Protein AF-A0A7D5M6H8-F1 (afdb_monomer_lite)

Secondary structure (DSSP, 8-state):
-PPP--THHHHHHHHHGGGS-EETTEETT--TT--EEPPGGGHHHHHHTT--SSEE-HHHHHHHHHHHHH-TT-TTSS-GGGGGTTTSS-SS-GGGHHHHHHHHHHTT-HHHHHHHHHHHHHHH---HHHHHHHHHHHHSGGGG-HHHHHHHHHHHHHH--TTHHHHTTTSHHHHHHHHHHHHHHTT--

pLDDT: mean 80.65, std 15.9, range [31.83, 96.06]

Organism: NCBI:txid1470067

Foldseek 3Di:
DQQDDDLVLVVLLLVLLVQQPQDPLAGPPDDQPDWGAADPVSCVSCVSLVRNDRTDGNLNSLVSLLVQLPPPVPLPNQVCVCQVVPPPPDPDRLLCLLLVLLLCLLVLVLPSNLVSLVSCCVPSVDDPSVSSSSSSCNVDPNSPPLSSNLSSLSSSVSSPDPCNVVCLVVPDDVSVVSVVSSCVNVVND

Sequence (189 aa):
MDPTFTPDIYDEITTMIQYIPIINDEIQDGDIDTQFGIPLDEIEMAKKIGHNKDWISVRDIINLMIKLLQDERRTELIDLQQYAILMSGISYPPQYLLFDYCLAALDKDITDALLYLDHSYKILNLSSSFHIMLACITRNKFLDDKDVRKFLAILANTIQPISAPSHKDRYGQEYRNRFDTYDKELERK

Radius of gyration: 16.76 Å; chains: 1; bounding box: 43×40×49 Å

Structure (mmCIF, N/CA/C/O backbone):
data_AF-A0A7D5M6H8-F1
#
_entry.id   AF-A0A7D5M6H8-F1
#
loop_
_atom_site.group_PDB
_atom_site.id
_atom_site.type_symbol
_atom_site.label_atom_id
_atom_site.label_alt_id
_atom_site.label_comp_id
_atom_site.label_asym_id
_atom_site.label_entity_id
_atom_site.label_seq_id
_atom_site.pdbx_PDB_ins_code
_atom_site.Cartn_x
_atom_site.Cartn_y
_atom_site.Cartn_z
_atom_site.occupancy
_atom_site.B_iso_or_equiv
_atom_site.auth_seq_id
_atom_site.auth_comp_id
_atom_site.auth_asym_id
_atom_site.auth_atom_id
_atom_site.pdbx_PDB_model_num
ATOM 1 N N . MET A 1 1 ? -4.231 25.143 17.715 1.00 31.83 1 MET A N 1
ATOM 2 C CA . MET A 1 1 ? -2.799 24.816 17.598 1.00 31.83 1 MET A CA 1
ATOM 3 C C . MET A 1 1 ? -2.734 23.633 16.668 1.00 31.83 1 MET A C 1
ATOM 5 O O . MET A 1 1 ? -3.351 22.627 16.990 1.00 31.83 1 MET A O 1
ATOM 9 N N . ASP A 1 2 ? -2.113 23.796 15.504 1.00 34.91 2 ASP A N 1
ATOM 10 C CA . ASP A 1 2 ? -1.820 22.653 14.640 1.00 34.91 2 ASP A CA 1
ATOM 11 C C . ASP A 1 2 ? -0.874 21.715 15.397 1.00 34.91 2 ASP A C 1
ATOM 13 O O . ASP A 1 2 ? 0.110 22.211 15.959 1.00 34.91 2 ASP A O 1
ATOM 17 N N . PRO A 1 3 ? -1.156 20.404 15.471 1.00 41.78 3 PRO A N 1
ATOM 18 C CA . PRO A 1 3 ? -0.231 19.470 16.084 1.00 41.78 3 PRO A CA 1
ATOM 19 C C . PRO A 1 3 ? 1.091 19.535 15.315 1.00 41.78 3 PRO A C 1
ATOM 21 O O . PRO A 1 3 ? 1.153 19.329 14.106 1.00 41.78 3 PRO A O 1
ATOM 24 N N . THR A 1 4 ? 2.162 19.900 16.014 1.00 40.00 4 THR A N 1
ATOM 25 C CA . THR A 1 4 ? 3.526 19.840 15.491 1.00 40.00 4 THR A CA 1
ATOM 26 C C . THR A 1 4 ? 3.868 18.388 15.202 1.00 40.00 4 THR A C 1
ATOM 28 O O . THR A 1 4 ? 3.858 17.540 16.090 1.00 40.00 4 THR A O 1
ATOM 31 N N . PHE A 1 5 ? 4.135 18.120 13.933 1.00 49.69 5 PHE A N 1
ATOM 32 C CA . PHE A 1 5 ? 4.276 16.789 13.377 1.00 49.69 5 PHE A CA 1
ATOM 33 C C . PHE A 1 5 ? 5.715 16.264 13.634 1.00 49.69 5 PHE A C 1
ATOM 35 O O . PHE A 1 5 ? 6.627 16.689 12.932 1.00 49.69 5 PHE A O 1
ATOM 42 N N . THR A 1 6 ? 5.918 15.293 14.542 1.00 51.78 6 THR A N 1
ATOM 43 C CA . THR A 1 6 ? 7.216 14.635 14.884 1.00 51.78 6 THR A CA 1
ATOM 44 C C . THR A 1 6 ? 7.418 13.260 14.194 1.00 51.78 6 THR A C 1
ATOM 46 O O . THR A 1 6 ? 6.438 12.723 13.659 1.00 51.78 6 THR A O 1
ATOM 49 N N . PRO A 1 7 ? 8.644 12.676 14.151 1.00 53.72 7 PRO A N 1
ATOM 50 C CA . PRO A 1 7 ? 8.901 11.293 13.695 1.00 53.72 7 PRO A CA 1
ATOM 51 C C . PRO A 1 7 ? 7.921 10.261 14.272 1.00 53.72 7 PRO A C 1
ATOM 53 O O . PRO A 1 7 ? 7.484 9.366 13.555 1.00 53.72 7 PRO A O 1
ATOM 56 N N . ASP A 1 8 ? 7.448 10.508 15.495 1.00 70.06 8 ASP A N 1
ATOM 57 C CA . ASP A 1 8 ? 6.413 9.742 16.192 1.00 70.06 8 ASP A CA 1
ATOM 58 C C . ASP A 1 8 ? 5.154 9.464 15.354 1.00 70.06 8 ASP A C 1
ATOM 60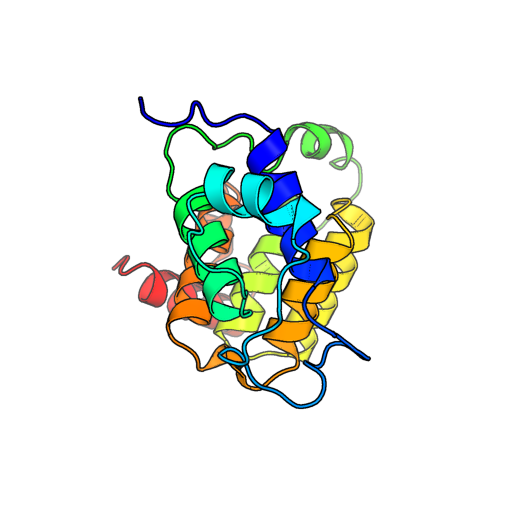 O O . ASP A 1 8 ? 4.514 8.444 15.539 1.00 70.06 8 ASP A O 1
ATOM 64 N N . ILE A 1 9 ? 4.769 10.331 14.412 1.00 78.62 9 ILE A N 1
ATOM 65 C CA . ILE A 1 9 ? 3.475 10.190 13.720 1.00 78.62 9 ILE A CA 1
ATOM 66 C C . ILE A 1 9 ? 3.442 9.018 12.734 1.00 78.62 9 ILE A C 1
ATOM 68 O O . ILE A 1 9 ? 2.390 8.410 12.548 1.00 78.62 9 ILE A O 1
ATOM 72 N N . TYR A 1 10 ? 4.570 8.680 12.103 1.00 81.06 10 TYR A N 1
ATOM 73 C CA . TYR A 1 10 ? 4.633 7.464 11.285 1.00 81.06 10 TYR A CA 1
ATOM 74 C C . TYR A 1 10 ? 4.499 6.219 12.161 1.00 81.06 10 TYR A C 1
ATOM 76 O O . TYR A 1 10 ? 3.746 5.302 11.830 1.00 81.06 10 TYR A O 1
ATOM 84 N N . ASP A 1 11 ? 5.185 6.213 13.301 1.00 81.44 11 ASP A N 1
ATOM 85 C CA . ASP A 1 11 ? 5.114 5.122 14.268 1.00 81.44 11 ASP A CA 1
ATOM 86 C C . ASP A 1 11 ? 3.694 4.987 14.838 1.00 81.44 11 ASP A C 1
ATOM 88 O O . ASP A 1 11 ? 3.172 3.881 14.947 1.00 81.44 11 ASP A O 1
ATOM 92 N N . GLU A 1 12 ? 3.005 6.098 15.099 1.00 86.50 12 GLU A N 1
ATOM 93 C CA . GLU A 1 12 ? 1.607 6.118 15.543 1.00 86.50 12 GLU A CA 1
ATOM 94 C C . GLU A 1 12 ? 0.653 5.574 14.466 1.00 86.50 12 GLU A C 1
ATOM 96 O O . GLU A 1 12 ? -0.181 4.714 14.754 1.00 86.50 12 GLU A O 1
ATOM 101 N N . ILE A 1 13 ? 0.803 5.990 13.201 1.00 87.75 13 ILE A N 1
ATOM 102 C CA . ILE A 1 13 ? -0.007 5.449 12.093 1.00 87.75 13 ILE A CA 1
ATOM 103 C C . ILE A 1 13 ? 0.272 3.953 11.890 1.00 87.75 13 ILE A C 1
ATOM 105 O O . ILE A 1 13 ? -0.655 3.171 11.687 1.00 87.75 13 ILE A O 1
ATOM 109 N N . THR A 1 14 ? 1.532 3.521 11.960 1.00 85.50 14 THR A N 1
ATOM 110 C CA . THR A 1 14 ? 1.877 2.100 11.793 1.00 85.50 14 THR A CA 1
ATOM 111 C C . THR A 1 14 ? 1.501 1.245 13.000 1.00 85.50 14 THR A C 1
ATOM 113 O O . THR A 1 14 ? 1.250 0.050 12.838 1.00 85.50 14 THR A O 1
ATOM 116 N N . THR A 1 15 ? 1.386 1.837 14.190 1.00 88.50 15 THR A N 1
ATOM 117 C CA . THR A 1 15 ? 0.816 1.182 15.375 1.00 88.50 15 THR A CA 1
ATOM 118 C C . THR A 1 15 ? -0.667 0.886 15.168 1.00 88.50 15 THR A C 1
ATOM 120 O O . THR A 1 15 ? -1.107 -0.214 15.491 1.00 88.50 15 THR A O 1
ATOM 123 N N . MET A 1 16 ? -1.419 1.779 14.511 1.00 90.06 16 MET A N 1
ATOM 124 C CA . MET A 1 16 ? -2.841 1.551 14.201 1.00 90.06 16 MET A CA 1
ATOM 125 C C . MET A 1 16 ? -3.089 0.294 13.351 1.00 90.06 16 MET A C 1
ATOM 127 O O . MET A 1 16 ? -4.157 -0.308 13.447 1.00 90.06 16 MET A O 1
ATOM 131 N N . ILE A 1 17 ? -2.101 -0.146 12.559 1.00 90.56 17 ILE A N 1
ATOM 132 C CA . ILE A 1 17 ? -2.179 -1.388 11.769 1.00 90.56 17 ILE A CA 1
ATOM 133 C C . ILE A 1 17 ? -2.358 -2.607 12.686 1.00 90.56 17 ILE A C 1
ATOM 135 O O . ILE A 1 17 ? -3.033 -3.558 12.306 1.00 90.56 17 ILE A O 1
ATOM 139 N N . GLN A 1 18 ? -1.809 -2.576 13.906 1.00 89.94 18 GLN A N 1
ATOM 140 C CA . GLN A 1 18 ? -1.892 -3.688 14.859 1.00 89.94 18 GLN A CA 1
ATOM 141 C C . GLN A 1 18 ? -3.323 -3.959 15.345 1.00 89.94 18 GLN A C 1
ATOM 143 O O . GLN A 1 18 ? -3.605 -5.059 15.817 1.00 89.94 18 GLN A O 1
ATOM 148 N N . TYR A 1 19 ? -4.231 -2.986 15.221 1.00 91.19 19 TYR A N 1
ATOM 149 C CA . TYR A 1 19 ? -5.641 -3.156 15.584 1.00 91.19 19 TYR A CA 1
ATOM 150 C C . TYR A 1 19 ? -6.470 -3.801 14.472 1.00 91.19 19 TYR A C 1
ATOM 152 O O . TYR A 1 19 ? -7.626 -4.155 14.695 1.00 91.19 19 TYR A O 1
ATOM 160 N N . ILE A 1 20 ? -5.891 -3.975 13.284 1.00 92.62 20 ILE A N 1
ATOM 161 C CA . ILE A 1 20 ? -6.531 -4.661 12.169 1.00 92.62 20 ILE A CA 1
ATOM 162 C C . ILE A 1 20 ? -6.086 -6.129 12.218 1.00 92.62 20 ILE A C 1
ATOM 164 O O . ILE A 1 20 ? -4.891 -6.407 12.098 1.00 92.62 20 ILE A O 1
ATOM 168 N N . PRO A 1 21 ? -7.011 -7.091 12.387 1.00 92.50 21 PRO A N 1
ATOM 169 C CA . PRO A 1 21 ? -6.686 -8.509 12.431 1.00 92.50 21 PRO A CA 1
ATOM 170 C C . PRO A 1 21 ? -6.311 -8.996 11.028 1.00 92.50 21 PRO A C 1
ATOM 172 O O . PRO A 1 21 ? -7.154 -9.467 10.270 1.00 92.50 21 PRO A O 1
ATOM 175 N N . ILE A 1 22 ? -5.035 -8.857 10.671 1.00 89.69 22 ILE A N 1
ATOM 176 C CA . ILE A 1 22 ? -4.483 -9.357 9.411 1.00 89.69 22 ILE A CA 1
ATOM 177 C C . ILE A 1 22 ? -3.866 -10.734 9.666 1.00 89.69 22 ILE A C 1
ATOM 179 O O . ILE A 1 22 ? -2.884 -10.858 10.398 1.00 89.69 22 ILE A O 1
ATOM 183 N N . ILE A 1 23 ? -4.435 -11.774 9.058 1.00 86.50 23 ILE A N 1
ATOM 184 C CA . ILE A 1 23 ? -3.964 -13.160 9.164 1.00 86.50 23 ILE A CA 1
ATOM 185 C C . ILE A 1 23 ? -3.668 -13.667 7.757 1.00 86.50 23 ILE A C 1
ATOM 187 O O . ILE A 1 23 ? -4.521 -13.585 6.883 1.00 86.50 23 ILE A O 1
ATOM 191 N N . ASN A 1 24 ? -2.467 -14.215 7.542 1.00 85.38 24 ASN A N 1
ATOM 192 C CA . ASN A 1 24 ? -2.004 -14.663 6.221 1.00 85.38 24 ASN A CA 1
ATOM 193 C C . ASN A 1 24 ? -2.154 -13.578 5.139 1.00 85.38 24 ASN A C 1
ATOM 195 O O . ASN A 1 24 ? -2.551 -13.875 4.015 1.00 85.38 24 ASN A O 1
ATOM 199 N N . ASP A 1 25 ? -1.841 -12.331 5.500 1.00 86.00 25 ASP A N 1
ATOM 200 C CA . ASP A 1 25 ? -1.974 -11.150 4.644 1.00 86.00 25 ASP A CA 1
ATOM 201 C C . ASP A 1 25 ? -3.423 -10.865 4.178 1.00 86.00 25 ASP A C 1
ATOM 203 O O . ASP A 1 25 ? -3.641 -10.187 3.177 1.00 86.00 25 ASP A O 1
ATOM 207 N N . GLU A 1 26 ? -4.435 -11.356 4.893 1.00 87.31 26 GLU A N 1
ATOM 208 C CA . GLU A 1 26 ? -5.850 -11.072 4.633 1.00 87.31 26 GLU A CA 1
ATOM 209 C C . GLU A 1 26 ? -6.511 -10.436 5.855 1.00 87.31 26 GLU A C 1
ATOM 211 O O . GLU A 1 26 ? -6.198 -10.780 6.996 1.00 87.31 26 GLU A O 1
ATOM 216 N N . ILE A 1 27 ? -7.429 -9.492 5.619 1.00 90.19 27 ILE A N 1
ATOM 217 C CA . ILE A 1 27 ? -8.245 -8.908 6.688 1.00 90.19 27 ILE A CA 1
ATOM 218 C C . ILE A 1 27 ? -9.218 -9.984 7.163 1.00 90.19 27 ILE A C 1
ATOM 220 O O . ILE A 1 27 ? -10.058 -10.458 6.397 1.00 90.19 27 ILE A O 1
ATOM 224 N N . GLN A 1 28 ? -9.117 -10.366 8.430 1.00 90.25 28 GLN A N 1
ATOM 225 C CA . GLN A 1 28 ? -10.009 -11.356 9.005 1.00 90.25 28 GLN A CA 1
ATOM 226 C C . GLN A 1 28 ? -11.448 -10.818 9.039 1.00 90.25 28 GLN A C 1
ATOM 228 O O . GLN A 1 28 ? -11.710 -9.762 9.615 1.00 90.25 28 GLN A O 1
ATOM 233 N N . ASP A 1 29 ? -12.373 -11.578 8.444 1.00 83.00 29 ASP A N 1
ATOM 234 C CA . ASP A 1 29 ? -13.819 -11.318 8.458 1.00 83.00 29 ASP A CA 1
ATOM 235 C C . ASP A 1 29 ? -14.210 -9.911 7.956 1.00 83.00 29 ASP A C 1
ATOM 237 O O . ASP A 1 29 ? -15.183 -9.315 8.426 1.00 83.00 29 ASP A O 1
ATOM 241 N N . GLY A 1 30 ? -13.462 -9.363 6.990 1.00 87.31 30 GLY A N 1
ATOM 242 C CA . GLY A 1 30 ? -13.674 -7.989 6.549 1.00 87.31 30 GLY A CA 1
ATOM 243 C C . GLY A 1 30 ? -13.099 -7.613 5.190 1.00 87.31 30 GLY A C 1
ATOM 244 O O . GLY A 1 30 ? -12.505 -8.416 4.475 1.00 87.31 30 GLY A O 1
ATOM 245 N N . ASP A 1 31 ? -13.303 -6.347 4.846 1.00 91.31 31 ASP A N 1
ATOM 246 C CA . ASP A 1 31 ? -12.728 -5.675 3.694 1.00 91.31 31 ASP A CA 1
ATOM 247 C C . ASP A 1 31 ? -12.005 -4.389 4.133 1.00 91.31 31 ASP A C 1
ATOM 249 O O . ASP A 1 31 ? -11.775 -4.140 5.320 1.00 91.31 31 ASP A O 1
ATOM 253 N N . ILE A 1 32 ? -11.603 -3.579 3.157 1.00 93.25 32 ILE A N 1
ATOM 254 C CA . ILE A 1 32 ? -10.850 -2.344 3.376 1.00 93.25 32 ILE A CA 1
ATOM 255 C C . ILE A 1 32 ? -11.600 -1.306 4.238 1.00 93.25 32 ILE A C 1
ATOM 257 O O . ILE A 1 32 ? -10.958 -0.448 4.850 1.00 93.25 32 ILE A O 1
ATOM 261 N N . ASP A 1 33 ? -12.931 -1.390 4.289 1.00 94.75 33 ASP A N 1
ATOM 262 C CA . ASP A 1 33 ? -13.841 -0.491 4.999 1.00 94.75 33 ASP A CA 1
ATOM 263 C C . ASP A 1 33 ? -14.329 -1.072 6.338 1.00 94.75 33 ASP A C 1
ATOM 265 O O . ASP A 1 33 ? -14.988 -0.368 7.115 1.00 94.75 33 ASP A O 1
ATOM 269 N N . THR A 1 34 ? -13.981 -2.327 6.651 1.00 95.06 34 THR A N 1
ATOM 270 C CA . THR A 1 34 ? -14.294 -2.938 7.947 1.00 95.06 34 THR A CA 1
ATOM 271 C C . THR A 1 34 ? -13.676 -2.138 9.090 1.00 95.06 34 THR A C 1
ATOM 273 O O . THR A 1 34 ? -12.506 -1.754 9.066 1.00 95.06 34 THR A O 1
ATOM 276 N N . GLN A 1 35 ? -14.498 -1.889 10.109 1.00 96.06 35 GLN A N 1
ATOM 277 C CA . GLN A 1 35 ? -14.170 -1.056 11.258 1.00 96.06 35 GLN A CA 1
ATOM 278 C C . GLN A 1 35 ? -13.702 -1.927 12.423 1.00 96.06 35 GLN A C 1
ATOM 280 O O . GLN A 1 35 ? -14.438 -2.796 12.891 1.00 96.06 35 GLN A O 1
ATOM 285 N N . PHE A 1 36 ? -12.503 -1.652 12.923 1.00 94.56 36 PHE A N 1
ATOM 286 C CA . PHE A 1 36 ? -11.904 -2.331 14.066 1.00 94.56 36 PHE A CA 1
ATOM 287 C C . PHE A 1 36 ? -11.761 -1.354 15.226 1.00 94.56 36 PHE A C 1
ATOM 289 O O . PHE A 1 36 ? -11.261 -0.247 15.048 1.00 94.56 36 PHE A O 1
ATOM 296 N N . GLY A 1 37 ? -12.239 -1.736 16.410 1.00 94.00 37 GLY A N 1
ATOM 297 C CA . GLY A 1 37 ? -12.206 -0.866 17.586 1.00 94.00 37 GLY A CA 1
ATOM 298 C C . GLY A 1 37 ? -10.777 -0.532 18.017 1.00 94.00 37 GLY A C 1
ATOM 299 O O . GLY A 1 37 ? -9.922 -1.414 18.076 1.00 94.00 37 GLY A O 1
ATOM 300 N N . ILE A 1 38 ? -10.540 0.733 18.352 1.00 93.06 38 ILE A N 1
ATOM 301 C CA . ILE A 1 38 ? -9.287 1.203 18.945 1.00 93.06 38 ILE A CA 1
ATOM 302 C C . ILE A 1 38 ? -9.413 1.081 20.475 1.00 93.06 38 ILE A C 1
ATOM 304 O O . ILE A 1 38 ? -10.431 1.507 21.031 1.00 93.06 38 ILE A O 1
ATOM 308 N N . PRO A 1 39 ? -8.417 0.514 21.182 1.00 91.81 39 PRO A N 1
ATOM 309 C CA . PRO A 1 39 ? -8.407 0.485 22.644 1.00 91.81 39 PRO A CA 1
ATOM 310 C C . PRO A 1 39 ? -8.562 1.886 23.262 1.00 91.81 39 PRO A C 1
ATOM 312 O O . PRO A 1 39 ? -8.028 2.867 22.748 1.00 91.81 39 PRO A O 1
ATOM 315 N N . LEU A 1 40 ? -9.300 1.997 24.375 1.00 88.75 40 LEU A N 1
ATOM 316 C CA . LEU A 1 40 ? -9.625 3.292 25.001 1.00 88.75 40 LEU A CA 1
ATOM 317 C C . LEU A 1 40 ? -8.384 4.102 25.408 1.00 88.75 40 LEU A C 1
ATOM 319 O O . LEU A 1 40 ? -8.403 5.330 25.356 1.00 88.75 40 LEU A O 1
ATOM 323 N N . ASP A 1 41 ? -7.326 3.413 25.822 1.00 89.12 41 ASP A N 1
ATOM 324 C CA . ASP A 1 41 ? -6.025 3.966 26.193 1.00 89.12 41 ASP A CA 1
ATOM 325 C C . ASP A 1 41 ? -5.225 4.512 24.999 1.00 89.12 41 ASP A C 1
ATOM 327 O O . ASP A 1 41 ? -4.345 5.347 25.192 1.00 89.12 41 ASP A O 1
ATOM 331 N N . GLU A 1 42 ? -5.599 4.140 23.774 1.00 87.94 42 GLU A N 1
ATOM 332 C CA . GLU A 1 42 ? -4.914 4.504 22.525 1.00 87.94 42 GLU A CA 1
ATOM 333 C C . GLU A 1 42 ? -5.685 5.564 21.711 1.00 87.94 42 GLU A C 1
ATOM 335 O O . GLU A 1 42 ? -5.230 6.052 20.673 1.00 87.94 42 GLU A O 1
ATOM 340 N N . ILE A 1 43 ? -6.851 6.004 22.198 1.00 87.19 43 ILE A N 1
ATOM 341 C CA . ILE A 1 43 ? -7.672 7.035 21.538 1.00 87.19 43 ILE A CA 1
ATOM 342 C C . ILE A 1 43 ? -6.933 8.377 21.436 1.00 87.19 43 ILE A C 1
ATOM 344 O O . ILE A 1 43 ? -7.095 9.105 20.455 1.00 87.19 43 ILE A O 1
ATOM 348 N N . GLU A 1 44 ? -6.124 8.737 22.433 1.00 86.69 44 GLU A N 1
ATOM 349 C CA . GLU A 1 44 ? -5.362 9.991 22.386 1.00 86.69 44 GLU A CA 1
ATOM 350 C C . GLU A 1 44 ? -4.267 9.953 21.307 1.00 86.69 44 GLU A C 1
ATOM 352 O O . GLU A 1 44 ? -4.033 10.967 20.646 1.00 86.69 44 GLU A O 1
ATOM 357 N N . MET A 1 45 ? -3.675 8.779 21.048 1.00 87.56 45 MET A N 1
ATOM 358 C CA . MET A 1 45 ? -2.756 8.566 19.924 1.00 87.56 45 MET A CA 1
ATOM 359 C C . MET A 1 45 ? -3.477 8.768 18.587 1.00 87.56 45 MET A C 1
ATOM 361 O O . MET A 1 45 ? -3.019 9.536 17.740 1.00 87.56 45 MET A O 1
ATOM 365 N N . ALA A 1 46 ? -4.650 8.152 18.419 1.00 86.88 46 ALA A N 1
ATOM 366 C CA . ALA A 1 46 ? -5.471 8.327 17.223 1.00 86.88 46 ALA A CA 1
ATOM 367 C C . ALA A 1 46 ? -5.811 9.807 16.964 1.00 86.88 46 ALA A C 1
ATOM 369 O O . ALA A 1 46 ? -5.656 10.313 15.848 1.00 86.88 46 ALA A O 1
ATOM 370 N N . LYS A 1 47 ? -6.198 10.551 18.006 1.00 88.19 47 LYS A N 1
ATOM 371 C CA . LYS A 1 47 ? -6.483 11.988 17.885 1.00 88.19 47 LYS A CA 1
ATOM 372 C C . LYS A 1 47 ? -5.250 12.801 17.491 1.00 88.19 47 LYS A C 1
ATOM 374 O O . LYS A 1 47 ? -5.387 13.740 16.706 1.00 88.19 47 LYS A O 1
ATOM 379 N N . LYS A 1 48 ? -4.058 12.450 17.993 1.00 84.81 48 LYS A N 1
ATOM 380 C CA . LYS A 1 48 ? -2.794 13.140 17.668 1.00 84.81 48 LYS A CA 1
ATOM 381 C C . LYS A 1 48 ? -2.481 13.093 16.171 1.00 84.81 48 LYS A C 1
ATOM 383 O O . LYS A 1 48 ? -2.065 14.106 15.610 1.00 84.81 48 LYS A O 1
ATOM 388 N N . ILE A 1 49 ? -2.775 11.972 15.514 1.00 85.69 49 ILE A N 1
ATOM 389 C CA . ILE A 1 49 ? -2.624 11.801 14.058 1.00 85.69 49 ILE A CA 1
ATOM 390 C C . ILE A 1 49 ? -3.842 12.294 13.253 1.00 85.69 49 ILE A C 1
ATOM 392 O O . ILE A 1 49 ? -3.916 12.102 12.039 1.00 85.69 49 ILE A O 1
ATOM 396 N N . GLY A 1 50 ? -4.800 12.961 13.905 1.00 85.19 50 GLY A N 1
ATOM 397 C CA . GLY A 1 50 ? -5.982 13.543 13.265 1.00 85.19 50 GLY A CA 1
ATOM 398 C C . GLY A 1 50 ? -7.112 12.548 12.985 1.00 85.19 50 GLY A C 1
ATOM 399 O O . GLY A 1 50 ? -7.998 12.845 12.177 1.00 85.19 50 GLY A O 1
ATOM 400 N N . HIS A 1 51 ? -7.104 11.383 13.637 1.00 90.56 51 HIS A N 1
ATOM 401 C CA . HIS A 1 51 ? -8.166 10.383 13.575 1.00 90.56 51 HIS A CA 1
ATOM 402 C C . HIS A 1 51 ? -9.095 10.502 14.792 1.00 90.56 51 HIS A C 1
ATOM 404 O O . HIS A 1 51 ? -8.740 10.155 15.912 1.00 90.56 51 HIS A O 1
ATOM 410 N N . ASN A 1 52 ? -10.308 11.015 14.577 1.00 89.50 52 ASN A N 1
ATOM 411 C CA . ASN A 1 52 ? -11.249 11.362 15.656 1.00 89.50 52 ASN A CA 1
ATOM 412 C C . ASN A 1 52 ? -12.320 10.288 15.928 1.00 89.50 52 ASN A C 1
ATOM 414 O O . ASN A 1 52 ? -13.364 10.602 16.500 1.00 89.50 52 ASN A O 1
ATOM 418 N N . LYS A 1 53 ? -12.106 9.052 15.473 1.00 90.88 53 LYS A N 1
ATOM 419 C CA . LYS A 1 53 ? -13.031 7.926 15.661 1.00 90.88 53 LYS A CA 1
ATOM 420 C C . LYS A 1 53 ? -12.431 6.933 16.658 1.00 90.88 53 LYS A C 1
ATOM 422 O O . LYS A 1 53 ? -11.215 6.836 16.777 1.00 90.88 53 LYS A O 1
ATOM 427 N N . ASP A 1 54 ? -13.288 6.179 17.332 1.00 93.19 54 ASP A N 1
ATOM 428 C CA . ASP A 1 54 ? -12.941 5.074 18.237 1.00 93.19 54 ASP A CA 1
ATOM 429 C C . ASP A 1 54 ? -12.748 3.731 17.506 1.00 93.19 54 ASP A C 1
ATOM 431 O O . ASP A 1 54 ? -12.599 2.683 18.129 1.00 93.19 54 ASP A O 1
ATOM 435 N N . TRP A 1 55 ? -12.729 3.758 16.176 1.00 94.50 55 TRP A N 1
ATOM 436 C CA . TRP A 1 55 ? -12.490 2.617 15.300 1.00 94.50 55 TRP A CA 1
ATOM 437 C C . TRP A 1 55 ? -11.592 3.019 14.136 1.00 94.50 55 TRP A C 1
ATOM 439 O O . TRP A 1 55 ? -11.590 4.182 13.739 1.00 94.50 55 TRP A O 1
ATOM 449 N N . ILE A 1 56 ? -10.872 2.067 13.554 1.00 95.19 56 ILE A N 1
ATOM 450 C CA . ILE A 1 56 ? -9.991 2.246 12.399 1.00 95.19 56 ILE A CA 1
ATOM 451 C C . ILE A 1 56 ? -10.320 1.213 11.315 1.00 95.19 56 ILE A C 1
ATOM 453 O O . ILE A 1 56 ? -10.704 0.087 11.616 1.00 95.19 56 ILE A O 1
ATOM 457 N N . SER A 1 57 ? -10.174 1.596 10.050 1.00 95.25 57 SER A N 1
ATOM 458 C CA . SER A 1 57 ? -10.232 0.698 8.890 1.00 95.25 57 SER A CA 1
ATOM 459 C C . SER A 1 57 ? -8.917 0.751 8.107 1.00 95.25 57 SER A C 1
ATOM 461 O O . SER A 1 57 ? -8.137 1.697 8.265 1.00 95.25 57 SER A O 1
ATOM 463 N N . VAL A 1 58 ? -8.670 -0.213 7.210 1.00 94.12 58 VAL A N 1
ATOM 464 C CA . VAL A 1 58 ? -7.506 -0.137 6.303 1.00 94.12 58 VAL A CA 1
ATOM 465 C C . VAL A 1 58 ? -7.573 1.139 5.459 1.00 94.12 58 VAL A C 1
ATOM 467 O O . VAL A 1 58 ? -6.552 1.804 5.280 1.00 94.12 58 VAL A O 1
ATOM 470 N N . ARG A 1 59 ? -8.767 1.546 5.001 1.00 95.44 59 ARG A N 1
ATOM 471 C CA . ARG A 1 59 ? -8.948 2.799 4.253 1.00 95.44 59 ARG A CA 1
ATOM 472 C C . ARG A 1 59 ? -8.573 4.030 5.079 1.00 95.44 59 ARG A C 1
ATOM 474 O O . ARG A 1 59 ? -7.961 4.956 4.544 1.00 95.44 59 ARG A O 1
ATOM 481 N N . ASP A 1 60 ? -8.914 4.073 6.367 1.00 95.69 60 ASP A N 1
ATOM 482 C CA . ASP A 1 60 ? -8.503 5.184 7.233 1.00 95.69 60 ASP A CA 1
ATOM 483 C C . ASP A 1 60 ? -6.969 5.249 7.348 1.00 95.69 60 ASP A C 1
ATOM 485 O O . ASP A 1 60 ? -6.402 6.329 7.179 1.00 95.69 60 ASP A O 1
ATOM 489 N N . ILE A 1 61 ? -6.287 4.109 7.534 1.00 94.00 61 ILE A N 1
ATOM 490 C CA . ILE A 1 61 ? -4.812 4.052 7.577 1.00 94.00 61 ILE A CA 1
ATOM 491 C C . ILE A 1 61 ? -4.203 4.520 6.253 1.00 94.00 61 ILE A C 1
ATOM 493 O O . ILE A 1 61 ? -3.305 5.361 6.253 1.00 94.00 61 ILE A O 1
ATOM 497 N N . ILE A 1 62 ? -4.720 4.045 5.118 1.00 94.62 62 ILE A N 1
ATOM 498 C CA . ILE A 1 62 ? -4.292 4.482 3.782 1.00 94.62 62 ILE A CA 1
ATOM 499 C C . ILE A 1 62 ? -4.418 6.001 3.643 1.00 94.62 62 ILE A C 1
ATOM 501 O O . ILE A 1 62 ? -3.491 6.666 3.184 1.00 94.62 62 ILE A O 1
ATOM 505 N N . ASN A 1 63 ? -5.535 6.579 4.081 1.00 94.38 63 ASN A N 1
ATOM 506 C CA . ASN A 1 63 ? -5.757 8.020 4.003 1.00 94.38 63 ASN A CA 1
ATOM 507 C C . ASN A 1 63 ? -4.843 8.820 4.940 1.00 94.38 63 ASN A C 1
ATOM 509 O O . ASN A 1 63 ? -4.411 9.917 4.576 1.00 94.38 63 ASN A O 1
ATOM 513 N N . LEU A 1 64 ? -4.526 8.291 6.123 1.00 92.19 64 LEU A N 1
ATOM 514 C CA . LEU A 1 64 ? -3.528 8.877 7.021 1.00 92.19 64 LEU A CA 1
ATOM 515 C C . LEU A 1 64 ? -2.137 8.852 6.376 1.00 92.19 64 LEU A C 1
ATOM 517 O O . LEU A 1 64 ? -1.459 9.877 6.365 1.00 92.19 64 LEU A O 1
ATOM 521 N N . MET A 1 65 ? -1.759 7.735 5.750 1.00 89.56 65 MET A N 1
ATOM 522 C CA . MET A 1 65 ? -0.498 7.599 5.017 1.00 89.56 65 MET A CA 1
ATOM 523 C C . MET A 1 65 ? -0.422 8.526 3.798 1.00 89.56 65 MET A C 1
ATOM 525 O O . MET A 1 65 ? 0.608 9.155 3.574 1.00 89.56 65 MET A O 1
ATOM 529 N N . ILE A 1 66 ? -1.506 8.683 3.034 1.00 90.62 66 ILE A N 1
ATOM 530 C CA . ILE A 1 66 ? -1.575 9.655 1.931 1.00 90.62 66 ILE A CA 1
ATOM 531 C C . ILE A 1 66 ? -1.311 11.070 2.450 1.00 90.62 66 ILE A C 1
ATOM 533 O O . ILE A 1 66 ? -0.455 11.766 1.909 1.00 90.62 66 ILE A O 1
ATOM 537 N N . LYS A 1 67 ? -2.023 11.496 3.504 1.00 89.38 67 LYS A N 1
ATOM 538 C CA . LYS A 1 67 ? -1.839 12.831 4.101 1.00 89.38 67 LYS A CA 1
ATOM 539 C C . LYS A 1 67 ? -0.402 13.032 4.570 1.00 89.38 67 LYS A C 1
ATOM 541 O O . LYS A 1 67 ? 0.178 14.083 4.326 1.00 89.38 67 LYS A O 1
ATOM 546 N N . LEU A 1 68 ? 0.156 12.009 5.211 1.00 84.75 68 LEU A N 1
ATOM 547 C CA . LEU A 1 68 ? 1.518 11.993 5.717 1.00 84.75 68 LEU A CA 1
ATOM 548 C C . LEU A 1 68 ? 2.555 12.175 4.595 1.00 84.75 68 LEU A C 1
ATOM 550 O O . LEU A 1 68 ? 3.469 12.980 4.744 1.00 84.75 68 LEU A O 1
ATOM 554 N N . LEU A 1 69 ? 2.401 11.460 3.476 1.00 82.94 69 LEU A N 1
ATOM 555 C CA . LEU A 1 69 ? 3.319 11.508 2.330 1.00 82.94 69 LEU A CA 1
ATOM 556 C C . LEU A 1 69 ? 3.195 12.792 1.496 1.00 82.94 69 LEU A C 1
ATOM 558 O O . LEU A 1 69 ? 4.136 13.151 0.793 1.00 82.94 69 LEU A O 1
ATOM 562 N N . GLN A 1 70 ? 2.041 13.462 1.541 1.00 83.94 70 GLN A N 1
ATOM 563 C CA . GLN A 1 70 ? 1.800 14.727 0.838 1.00 83.94 70 GLN A CA 1
ATOM 564 C C . GLN A 1 70 ? 2.228 15.967 1.641 1.00 83.94 70 GLN A C 1
ATOM 566 O O . GLN A 1 70 ? 2.260 17.058 1.075 1.00 83.94 70 GLN A O 1
ATOM 571 N N . ASP A 1 71 ? 2.544 15.834 2.934 1.00 77.62 71 ASP A N 1
ATOM 572 C CA . ASP A 1 71 ? 3.049 16.951 3.740 1.00 77.62 71 ASP A CA 1
ATOM 573 C C . ASP A 1 71 ? 4.497 17.279 3.330 1.00 77.62 71 ASP A C 1
ATOM 575 O O . ASP A 1 71 ? 5.426 16.503 3.566 1.00 77.62 71 ASP A O 1
ATOM 579 N N . GLU A 1 72 ? 4.686 18.459 2.728 1.00 56.19 72 GLU A N 1
ATOM 580 C CA . GLU A 1 72 ? 5.967 18.973 2.212 1.00 56.19 72 GLU A CA 1
ATOM 581 C C . GLU A 1 72 ? 7.095 19.006 3.260 1.00 56.19 72 GLU A C 1
ATOM 583 O O . GLU A 1 72 ? 8.271 19.090 2.907 1.00 56.19 72 GLU A O 1
ATOM 588 N N . ARG A 1 73 ? 6.769 18.919 4.557 1.00 54.22 73 ARG A N 1
ATOM 589 C CA . ARG A 1 73 ? 7.745 18.917 5.658 1.00 54.22 73 ARG A CA 1
ATOM 590 C C . ARG A 1 73 ? 8.402 17.554 5.907 1.00 54.22 73 ARG A C 1
ATOM 592 O O . ARG A 1 73 ? 9.201 17.454 6.833 1.00 54.22 73 ARG A O 1
ATOM 599 N N . ARG A 1 74 ? 8.047 16.494 5.164 1.00 56.78 74 ARG A N 1
ATOM 600 C CA . ARG A 1 74 ? 8.339 15.099 5.558 1.00 56.78 74 ARG A CA 1
ATOM 601 C C . ARG A 1 74 ? 9.023 14.233 4.503 1.00 56.78 74 ARG A C 1
ATOM 603 O O . ARG A 1 74 ? 8.879 13.012 4.509 1.00 56.78 74 ARG A O 1
ATOM 610 N N . THR A 1 75 ? 9.888 14.830 3.690 1.00 4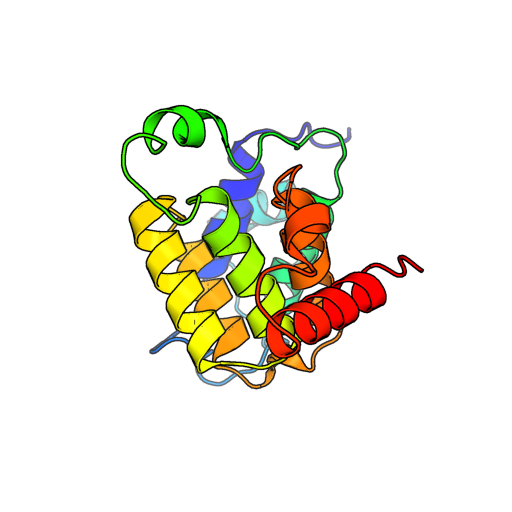7.75 75 THR A N 1
ATOM 611 C CA . THR A 1 75 ? 10.870 14.104 2.860 1.00 47.75 75 THR A CA 1
ATOM 612 C C . THR A 1 75 ? 11.797 13.175 3.679 1.00 47.75 75 THR A C 1
ATOM 614 O O . THR A 1 75 ? 12.542 12.395 3.100 1.00 47.75 75 THR A O 1
ATOM 617 N N . GLU A 1 76 ? 11.743 13.235 5.016 1.00 49.47 76 GLU A N 1
ATOM 618 C CA . GLU A 1 76 ? 12.516 12.427 5.974 1.00 49.47 76 GLU A CA 1
ATOM 619 C C . GLU A 1 76 ? 11.827 11.119 6.422 1.00 49.47 76 GLU A C 1
ATOM 621 O O . GLU A 1 76 ? 12.433 10.336 7.145 1.00 49.47 76 GLU A O 1
ATOM 626 N N . LEU A 1 77 ? 10.576 10.849 6.012 1.00 50.25 77 LEU A N 1
ATOM 627 C CA . LEU A 1 77 ? 9.823 9.633 6.400 1.00 50.25 77 LEU A CA 1
ATOM 628 C C . LEU A 1 77 ? 10.513 8.325 6.038 1.00 50.25 77 LEU A C 1
ATOM 630 O O . LEU A 1 77 ? 10.289 7.289 6.658 1.00 50.25 77 LEU A O 1
ATOM 634 N N . ILE A 1 78 ? 11.323 8.383 4.997 1.00 51.50 78 ILE A N 1
ATOM 635 C CA . ILE A 1 78 ? 12.189 7.300 4.608 1.00 51.50 78 ILE A CA 1
ATOM 636 C C . ILE A 1 78 ? 13.553 7.926 4.737 1.00 51.50 78 ILE A C 1
ATOM 638 O O . ILE A 1 78 ? 13.933 8.749 3.905 1.00 51.50 78 ILE A O 1
ATOM 642 N N . ASP A 1 79 ? 14.250 7.596 5.820 1.00 48.31 79 ASP A N 1
ATOM 643 C CA . ASP A 1 79 ? 15.643 7.968 5.997 1.00 48.31 79 ASP A CA 1
ATOM 644 C C . ASP A 1 79 ? 16.452 7.224 4.924 1.00 48.31 79 ASP A C 1
ATOM 646 O O . ASP A 1 79 ? 17.058 6.169 5.131 1.00 48.31 79 ASP A O 1
ATOM 650 N N . LEU A 1 80 ? 16.391 7.766 3.703 1.00 49.06 80 LEU A N 1
ATOM 651 C CA . LEU A 1 80 ? 17.063 7.276 2.512 1.00 49.06 80 LEU A CA 1
ATOM 652 C C . LEU A 1 80 ? 18.595 7.413 2.660 1.00 49.06 80 LEU A C 1
ATOM 654 O O . LEU A 1 80 ? 19.347 7.079 1.745 1.00 49.06 80 LEU A O 1
ATOM 658 N N . GLN A 1 81 ? 19.098 7.863 3.817 1.00 38.88 81 GLN A N 1
ATOM 659 C CA . GLN A 1 81 ? 20.524 7.994 4.099 1.00 38.88 81 GLN A CA 1
ATOM 660 C C . GLN A 1 81 ? 21.248 6.647 4.241 1.00 38.88 81 GLN A C 1
ATOM 662 O O . GLN A 1 81 ? 22.442 6.581 3.947 1.00 38.88 81 GLN A O 1
ATOM 667 N N . GLN A 1 82 ? 20.566 5.540 4.568 1.00 45.84 82 GLN A N 1
ATOM 668 C CA . GLN A 1 82 ? 21.216 4.213 4.575 1.00 45.84 82 GLN A CA 1
ATOM 6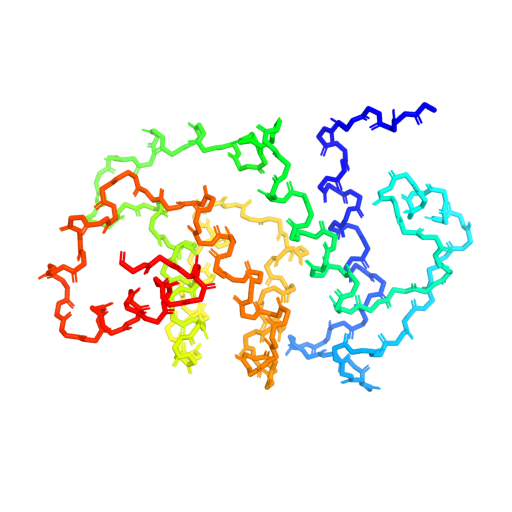69 C C . GLN A 1 82 ? 21.549 3.679 3.164 1.00 45.84 82 GLN A C 1
ATOM 671 O O . GLN A 1 82 ? 22.329 2.736 3.014 1.00 45.84 82 GLN A O 1
ATOM 676 N N . TYR A 1 83 ? 21.033 4.312 2.107 1.00 48.84 83 TYR A N 1
ATOM 677 C CA . TYR A 1 83 ? 21.136 3.825 0.730 1.00 48.84 83 TYR A CA 1
ATOM 678 C C . TYR A 1 83 ? 22.507 4.093 0.104 1.00 48.84 83 TYR A C 1
ATOM 680 O O . TYR A 1 83 ? 22.912 3.384 -0.814 1.00 48.84 83 TYR A O 1
ATOM 688 N N . ALA A 1 84 ? 23.274 5.051 0.634 1.00 43.88 84 ALA A N 1
ATOM 689 C CA . ALA A 1 84 ? 24.643 5.294 0.178 1.00 43.88 84 ALA A CA 1
ATOM 690 C C . ALA A 1 84 ? 25.592 4.121 0.502 1.00 43.88 84 ALA A C 1
ATOM 692 O O . ALA A 1 84 ? 26.598 3.937 -0.182 1.00 43.88 84 ALA A O 1
ATOM 693 N N . ILE A 1 85 ? 25.268 3.305 1.514 1.00 44.28 85 ILE A N 1
ATOM 694 C CA . ILE A 1 85 ? 26.147 2.243 2.029 1.00 44.28 85 ILE A CA 1
ATOM 695 C C . ILE A 1 85 ? 25.980 0.927 1.241 1.00 44.28 85 ILE A C 1
ATOM 697 O O . ILE A 1 85 ? 26.936 0.165 1.103 1.00 44.28 85 ILE A O 1
ATOM 701 N N . LEU A 1 86 ? 24.812 0.683 0.634 1.00 47.78 86 LEU A N 1
ATOM 702 C CA . LEU A 1 86 ? 24.500 -0.562 -0.092 1.00 47.78 86 LEU A CA 1
ATOM 703 C C . LEU A 1 86 ? 24.955 -0.573 -1.568 1.00 47.78 86 LEU A C 1
ATOM 705 O O . LEU A 1 86 ? 24.752 -1.556 -2.276 1.00 47.78 86 LEU A O 1
ATOM 709 N N . MET A 1 87 ? 25.601 0.494 -2.047 1.00 47.41 87 MET A N 1
ATOM 710 C CA . MET A 1 87 ? 25.951 0.684 -3.465 1.00 47.41 87 MET A CA 1
ATOM 711 C C . MET A 1 87 ? 27.228 -0.041 -3.932 1.00 47.41 87 MET A C 1
ATOM 713 O O . MET A 1 87 ? 27.627 0.119 -5.086 1.00 47.41 87 MET A O 1
ATOM 717 N N . SER A 1 88 ? 27.883 -0.856 -3.093 1.00 40.94 88 SER A N 1
ATOM 718 C CA . SER A 1 88 ? 29.029 -1.663 -3.540 1.00 40.94 88 SER A CA 1
ATOM 719 C C . SER A 1 88 ? 28.593 -3.078 -3.950 1.00 40.94 88 SER A C 1
ATOM 721 O O . SER A 1 88 ? 28.306 -3.931 -3.120 1.00 40.94 88 SER A O 1
ATOM 723 N N . GLY A 1 89 ? 28.541 -3.326 -5.265 1.00 46.97 89 GLY A N 1
ATOM 724 C CA . GLY A 1 89 ? 28.415 -4.672 -5.847 1.00 46.97 89 GLY A CA 1
ATOM 725 C C . GLY A 1 89 ? 27.020 -5.125 -6.301 1.00 46.97 89 GLY A C 1
ATOM 726 O O . GLY A 1 89 ? 26.895 -6.263 -6.747 1.00 46.97 89 GLY A O 1
ATOM 727 N N . ILE A 1 90 ? 25.989 -4.273 -6.249 1.00 53.00 90 ILE A N 1
ATOM 728 C CA . ILE A 1 90 ? 24.626 -4.624 -6.690 1.00 53.00 90 ILE A CA 1
ATOM 729 C C . ILE A 1 90 ? 24.338 -4.009 -8.068 1.00 53.00 90 ILE A C 1
ATOM 731 O O . ILE A 1 90 ? 24.504 -2.808 -8.272 1.00 53.00 90 ILE A O 1
ATOM 735 N N . SER A 1 91 ? 23.898 -4.829 -9.029 1.00 56.38 91 SER A N 1
ATOM 736 C CA . SER A 1 91 ? 23.513 -4.389 -10.382 1.00 56.38 91 SER A CA 1
ATOM 737 C C . SER A 1 91 ? 22.156 -3.676 -10.433 1.00 56.38 91 SER A C 1
ATOM 739 O O . SER A 1 91 ? 21.885 -2.956 -11.392 1.00 56.38 91 SER A O 1
ATOM 741 N N . TYR A 1 92 ? 21.315 -3.878 -9.413 1.00 63.03 92 TYR A N 1
ATOM 742 C CA . TYR A 1 92 ? 20.011 -3.242 -9.246 1.00 63.03 92 TYR A CA 1
ATOM 743 C C . TYR A 1 92 ? 20.003 -2.349 -8.001 1.00 63.03 92 TYR A C 1
ATOM 745 O O . TYR A 1 92 ? 20.201 -2.868 -6.902 1.00 63.03 92 TYR A O 1
ATOM 753 N N . PRO A 1 93 ? 19.810 -1.028 -8.120 1.00 68.12 93 PRO A N 1
ATOM 754 C CA . PRO A 1 93 ? 19.926 -0.166 -6.955 1.00 68.12 93 PRO A CA 1
ATOM 755 C C . PRO A 1 93 ? 18.766 -0.427 -5.970 1.00 68.12 93 PRO A C 1
ATOM 757 O O . PRO A 1 93 ? 17.610 -0.375 -6.394 1.00 68.12 93 PRO A O 1
ATOM 760 N N . PRO A 1 94 ? 19.028 -0.682 -4.672 1.00 68.50 94 PRO A N 1
ATOM 761 C CA . PRO A 1 94 ? 17.994 -1.016 -3.685 1.00 68.50 94 PRO A CA 1
ATOM 762 C C . PRO A 1 94 ? 16.852 -0.001 -3.600 1.00 68.50 94 PRO A C 1
ATOM 764 O O . PRO A 1 94 ? 15.713 -0.379 -3.344 1.00 68.50 94 PRO A O 1
ATOM 767 N N . GLN A 1 95 ? 17.137 1.273 -3.891 1.00 67.56 95 GLN A N 1
ATOM 768 C CA . GLN A 1 95 ? 16.136 2.341 -3.943 1.00 67.56 95 GLN A CA 1
ATOM 769 C C . GLN A 1 95 ? 15.010 2.109 -4.963 1.00 67.56 95 GLN A C 1
ATOM 771 O O . GLN A 1 95 ? 13.969 2.746 -4.861 1.00 67.56 95 GLN A O 1
ATOM 776 N N . TYR A 1 96 ? 15.187 1.205 -5.932 1.00 78.06 96 TYR A N 1
ATOM 777 C CA . TYR A 1 96 ? 14.132 0.858 -6.881 1.00 78.06 96 TYR A CA 1
ATOM 778 C C . TYR A 1 96 ? 13.159 -0.190 -6.339 1.00 78.06 96 TYR A C 1
ATOM 780 O O . TYR A 1 96 ? 12.031 -0.223 -6.800 1.00 78.06 96 TYR A O 1
ATOM 788 N N . LEU A 1 97 ? 13.523 -1.001 -5.339 1.00 86.12 97 LEU A N 1
ATOM 789 C CA . LEU A 1 97 ? 12.703 -2.151 -4.930 1.00 86.12 97 LEU A CA 1
ATOM 790 C C . LEU A 1 97 ? 11.295 -1.744 -4.477 1.00 86.12 97 LEU A C 1
ATOM 792 O O . LEU A 1 97 ? 10.308 -2.275 -4.981 1.00 86.12 97 LEU A O 1
ATOM 796 N N . LEU A 1 98 ? 11.184 -0.761 -3.578 1.00 86.31 98 LEU A N 1
ATOM 797 C CA . LEU A 1 98 ? 9.872 -0.313 -3.104 1.00 86.31 98 LEU A CA 1
ATOM 798 C C . LEU A 1 98 ? 9.128 0.495 -4.182 1.00 86.31 98 LEU A C 1
ATOM 800 O O . LEU A 1 98 ? 7.898 0.485 -4.229 1.00 86.31 98 LEU A O 1
ATOM 804 N N . PHE A 1 99 ? 9.865 1.157 -5.080 1.00 88.56 99 PHE A N 1
ATOM 805 C CA . PHE A 1 99 ? 9.293 1.846 -6.235 1.00 88.56 99 PHE A CA 1
ATOM 806 C C . PHE A 1 99 ? 8.662 0.849 -7.216 1.00 88.56 99 PHE A C 1
ATOM 808 O O . PHE A 1 99 ? 7.495 0.993 -7.573 1.00 88.56 99 PHE A O 1
ATOM 815 N N . ASP A 1 100 ? 9.381 -0.209 -7.585 1.00 90.50 100 ASP A N 1
ATOM 816 C CA . ASP A 1 100 ? 8.893 -1.234 -8.506 1.00 90.50 100 ASP A CA 1
ATOM 817 C C . ASP A 1 100 ? 7.794 -2.089 -7.892 1.00 90.50 100 ASP A C 1
ATOM 819 O O . ASP A 1 100 ? 6.898 -2.513 -8.618 1.00 90.50 100 ASP A O 1
ATOM 823 N N . TYR A 1 101 ? 7.807 -2.291 -6.570 1.00 93.81 101 TYR A N 1
ATOM 824 C CA . TYR A 1 101 ? 6.649 -2.822 -5.853 1.00 93.81 101 TYR A CA 1
ATOM 825 C C . TYR A 1 101 ? 5.396 -2.003 -6.179 1.00 93.81 101 TYR A C 1
ATOM 827 O O . TYR A 1 101 ? 4.392 -2.568 -6.608 1.00 93.81 101 TYR A O 1
ATOM 835 N N . CYS A 1 102 ? 5.458 -0.675 -6.026 1.00 93.56 102 CYS A N 1
ATOM 836 C CA . CYS A 1 102 ? 4.308 0.185 -6.291 1.00 93.56 102 CYS A CA 1
ATOM 837 C C . CYS A 1 102 ? 3.885 0.114 -7.764 1.00 93.56 102 CYS A C 1
ATOM 839 O O . CYS A 1 102 ? 2.693 0.030 -8.051 1.00 93.56 102 CYS A O 1
ATOM 841 N N . LEU A 1 103 ? 4.845 0.105 -8.695 1.00 93.81 103 LEU A N 1
ATOM 842 C CA . LEU A 1 103 ? 4.568 -0.019 -10.128 1.00 93.81 103 LEU A CA 1
ATOM 843 C C . LEU A 1 103 ? 3.893 -1.353 -10.478 1.00 93.81 103 LEU A C 1
ATOM 845 O O . LEU A 1 103 ? 2.887 -1.366 -11.186 1.00 93.81 103 LEU A O 1
ATOM 849 N N . ALA A 1 104 ? 4.424 -2.468 -9.976 1.00 94.19 104 ALA A N 1
ATOM 850 C CA . ALA A 1 104 ? 3.863 -3.799 -10.189 1.00 94.19 104 ALA A CA 1
ATOM 851 C C . ALA A 1 104 ? 2.468 -3.925 -9.560 1.00 94.19 104 ALA A C 1
ATOM 853 O O . ALA A 1 104 ? 1.547 -4.421 -10.204 1.00 94.19 104 ALA A O 1
ATOM 854 N N . ALA A 1 105 ? 2.278 -3.399 -8.346 1.00 95.12 105 ALA A N 1
ATOM 855 C CA . ALA A 1 105 ? 0.986 -3.390 -7.667 1.00 95.12 105 ALA A CA 1
ATOM 856 C C . ALA A 1 105 ? -0.061 -2.555 -8.429 1.00 95.12 105 ALA A C 1
ATOM 858 O O . ALA A 1 105 ? -1.196 -2.997 -8.605 1.00 95.12 105 ALA A O 1
ATOM 859 N N . LEU A 1 106 ? 0.310 -1.382 -8.952 1.00 94.44 106 LEU A N 1
ATOM 860 C CA . LEU A 1 106 ? -0.579 -0.548 -9.773 1.00 94.44 106 LEU A CA 1
ATOM 861 C C . LEU A 1 106 ? -1.012 -1.232 -11.077 1.00 94.44 106 LEU A C 1
ATOM 863 O O . LEU A 1 106 ? -2.148 -1.032 -11.523 1.00 94.44 106 LEU A O 1
ATOM 867 N N . ASP A 1 107 ? -0.128 -2.039 -11.660 1.00 93.19 107 ASP A 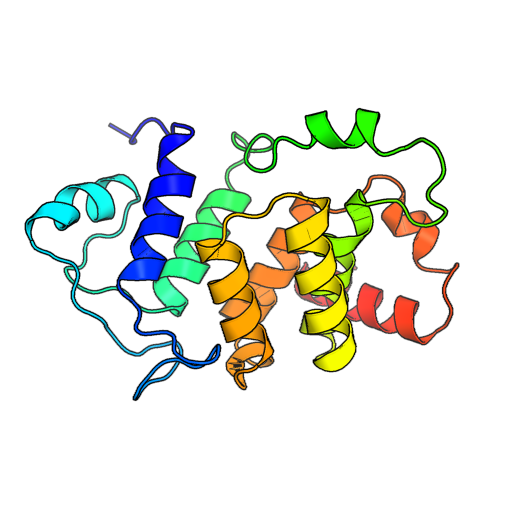N 1
ATOM 868 C CA . ASP A 1 107 ? -0.391 -2.866 -12.845 1.00 93.19 107 ASP A CA 1
ATOM 869 C C . ASP A 1 107 ? -1.046 -4.217 -12.508 1.00 93.19 107 ASP A C 1
ATOM 871 O O . ASP A 1 107 ? -1.377 -4.999 -13.395 1.00 93.19 107 ASP A O 1
ATOM 875 N N . LYS A 1 108 ? -1.294 -4.474 -11.216 1.00 92.94 108 LYS A N 1
ATOM 876 C CA . LYS A 1 108 ? -1.890 -5.705 -10.679 1.00 92.94 108 LYS A CA 1
ATOM 877 C C . LYS A 1 108 ? -1.070 -6.968 -10.943 1.00 92.94 108 LYS A C 1
ATOM 879 O O . LYS A 1 108 ? -1.614 -8.075 -10.923 1.00 92.94 108 LYS A O 1
ATOM 884 N N . ASP A 1 109 ? 0.236 -6.823 -11.131 1.00 93.12 109 ASP A N 1
ATOM 885 C CA . ASP A 1 109 ? 1.152 -7.954 -11.140 1.00 93.12 109 ASP A CA 1
ATOM 886 C C . ASP A 1 109 ? 1.476 -8.365 -9.701 1.00 93.12 109 ASP A C 1
ATOM 888 O O . ASP A 1 109 ? 2.440 -7.906 -9.089 1.00 93.12 109 ASP A O 1
ATOM 892 N N . ILE A 1 110 ? 0.615 -9.218 -9.141 1.00 92.56 110 ILE A N 1
ATOM 893 C CA . ILE A 1 110 ? 0.703 -9.668 -7.745 1.00 92.56 110 ILE A CA 1
ATOM 894 C C . ILE A 1 110 ? 2.028 -10.398 -7.484 1.00 92.56 110 ILE A C 1
ATOM 896 O O . ILE A 1 110 ? 2.598 -10.263 -6.402 1.00 92.56 110 ILE A O 1
ATOM 900 N N . THR A 1 111 ? 2.529 -11.163 -8.457 1.00 93.31 111 THR A N 1
ATOM 901 C CA . THR A 1 111 ? 3.740 -11.977 -8.276 1.00 93.31 111 THR A CA 1
ATOM 902 C C . THR A 1 111 ? 4.966 -11.085 -8.140 1.00 93.31 111 THR A C 1
ATOM 904 O O . THR A 1 111 ? 5.717 -11.216 -7.170 1.00 93.31 111 THR A O 1
ATOM 907 N N . ASP A 1 112 ? 5.138 -10.148 -9.073 1.00 92.88 112 ASP A N 1
ATOM 908 C CA . ASP A 1 112 ? 6.253 -9.207 -9.042 1.00 92.88 112 ASP A CA 1
ATOM 909 C C . ASP A 1 112 ? 6.133 -8.237 -7.867 1.00 92.88 112 ASP A C 1
ATOM 911 O O . ASP A 1 112 ? 7.123 -7.976 -7.185 1.00 92.88 112 ASP A O 1
ATOM 915 N N . ALA A 1 113 ? 4.924 -7.747 -7.573 1.00 94.62 113 ALA A N 1
ATOM 916 C CA . ALA A 1 113 ? 4.695 -6.868 -6.434 1.00 94.62 113 ALA A CA 1
ATOM 917 C C . ALA A 1 113 ? 5.151 -7.535 -5.129 1.00 94.62 113 ALA A C 1
ATOM 919 O O . ALA A 1 113 ? 5.982 -6.979 -4.413 1.00 94.62 113 ALA A O 1
ATOM 920 N N . LEU A 1 114 ? 4.697 -8.756 -4.838 1.00 93.69 114 LEU A N 1
ATOM 921 C CA . LEU A 1 114 ? 5.107 -9.454 -3.617 1.00 93.69 114 LEU A CA 1
ATOM 922 C C . LEU A 1 114 ? 6.609 -9.762 -3.589 1.00 93.69 114 LEU A C 1
ATOM 924 O O . LEU A 1 114 ? 7.240 -9.613 -2.543 1.00 93.69 114 LEU A O 1
ATOM 928 N N . LEU A 1 115 ? 7.207 -10.113 -4.733 1.00 93.12 115 LEU A N 1
ATOM 929 C CA . LEU A 1 115 ? 8.652 -10.321 -4.839 1.00 93.12 115 LEU A CA 1
ATOM 930 C C . LEU A 1 115 ? 9.437 -9.051 -4.474 1.00 93.12 115 LEU A C 1
ATOM 932 O O . LEU A 1 115 ? 10.374 -9.099 -3.671 1.00 93.12 115 LEU A O 1
ATOM 936 N N . TYR A 1 116 ? 9.064 -7.908 -5.052 1.00 92.00 116 TYR A N 1
ATOM 937 C CA . TYR A 1 116 ? 9.703 -6.626 -4.764 1.00 92.00 116 TYR A CA 1
ATOM 938 C C . TYR A 1 116 ? 9.445 -6.161 -3.332 1.00 92.00 116 TYR A C 1
ATOM 940 O O . TYR A 1 116 ? 10.355 -5.617 -2.704 1.00 92.00 116 TYR A O 1
ATOM 948 N N . LEU A 1 117 ? 8.252 -6.408 -2.789 1.00 92.06 117 LEU A N 1
ATOM 949 C CA . LEU A 1 117 ? 7.901 -6.069 -1.413 1.00 92.06 117 LEU A CA 1
ATOM 950 C C . LEU A 1 117 ? 8.749 -6.853 -0.405 1.00 92.06 117 LEU A C 1
ATOM 952 O O . LEU A 1 117 ? 9.321 -6.259 0.508 1.00 92.06 117 LEU A O 1
ATOM 956 N N . ASP A 1 118 ? 8.897 -8.164 -0.594 1.00 90.12 118 ASP A N 1
ATOM 957 C CA . ASP A 1 118 ? 9.702 -9.014 0.287 1.00 90.12 118 ASP A CA 1
ATOM 958 C C . ASP A 1 118 ? 11.191 -8.665 0.230 1.00 90.12 118 ASP A C 1
ATOM 960 O O . ASP A 1 118 ? 11.887 -8.677 1.252 1.00 90.12 118 ASP A O 1
ATOM 964 N N . HIS A 1 119 ? 11.699 -8.327 -0.957 1.00 86.19 119 HIS A N 1
ATOM 965 C CA . HIS A 1 119 ? 13.056 -7.809 -1.098 1.00 86.19 119 HIS A CA 1
ATOM 966 C C . HIS A 1 119 ? 13.207 -6.434 -0.452 1.00 86.19 119 HIS A C 1
ATOM 968 O O . HIS A 1 119 ? 14.201 -6.200 0.232 1.00 86.19 119 HIS A O 1
ATOM 974 N N . SER A 1 120 ? 12.216 -5.556 -0.599 1.00 83.62 120 SER A N 1
ATOM 975 C CA . SER A 1 120 ? 12.207 -4.251 0.063 1.00 83.62 120 SER A CA 1
ATOM 976 C C . SER A 1 120 ? 12.228 -4.403 1.579 1.00 83.62 120 SER A C 1
ATOM 978 O O . SER A 1 120 ? 13.025 -3.754 2.240 1.00 83.62 120 SER A O 1
ATOM 980 N N . TYR A 1 121 ? 11.430 -5.308 2.146 1.00 83.31 121 TYR A N 1
ATOM 981 C CA . TYR A 1 121 ? 11.427 -5.568 3.585 1.00 83.31 121 TYR A CA 1
ATOM 982 C C . TYR A 1 121 ? 12.801 -6.013 4.094 1.00 83.31 121 TYR A C 1
ATOM 984 O O . TYR A 1 121 ? 13.323 -5.446 5.051 1.00 83.31 121 TYR A O 1
ATOM 992 N N . LYS A 1 122 ? 13.431 -6.971 3.404 1.00 81.38 122 LYS A N 1
ATOM 993 C CA . LYS A 1 122 ? 14.734 -7.528 3.803 1.00 81.38 122 LYS A CA 1
ATOM 994 C C . LYS A 1 122 ? 15.904 -6.567 3.597 1.00 81.38 122 LYS A C 1
ATOM 996 O O . LYS A 1 122 ? 16.847 -6.596 4.379 1.00 81.38 122 LYS A O 1
ATOM 1001 N N . ILE A 1 123 ? 15.880 -5.777 2.523 1.00 76.44 123 ILE A N 1
ATOM 1002 C CA . ILE A 1 123 ? 17.019 -4.949 2.094 1.00 76.44 123 ILE A CA 1
ATOM 1003 C C . ILE A 1 123 ? 16.885 -3.511 2.603 1.00 76.44 123 ILE A C 1
ATOM 1005 O O . ILE A 1 123 ? 17.886 -2.905 2.972 1.00 76.44 123 ILE A O 1
ATOM 1009 N N . LEU A 1 124 ? 15.664 -2.970 2.637 1.00 70.44 124 LEU A N 1
ATOM 1010 C CA . LEU A 1 124 ? 15.373 -1.588 3.044 1.00 70.44 124 LEU A CA 1
ATOM 1011 C C . LEU A 1 124 ? 14.924 -1.475 4.504 1.00 70.44 124 LEU A C 1
ATOM 1013 O O . LEU A 1 124 ? 14.631 -0.373 4.958 1.00 70.44 124 LEU A O 1
ATOM 1017 N N . ASN A 1 125 ? 14.863 -2.598 5.229 1.00 69.88 125 ASN A N 1
ATOM 1018 C CA . ASN A 1 125 ? 14.478 -2.661 6.638 1.00 69.88 125 ASN A CA 1
ATOM 1019 C C . ASN A 1 125 ? 13.132 -1.964 6.923 1.00 69.88 125 ASN A C 1
ATOM 1021 O O . ASN A 1 125 ? 13.000 -1.199 7.879 1.00 69.88 125 ASN A O 1
ATOM 1025 N N . LEU A 1 126 ? 12.134 -2.203 6.062 1.00 72.38 126 LEU A N 1
ATOM 1026 C CA . LEU A 1 126 ? 10.777 -1.688 6.270 1.00 72.38 126 LEU A CA 1
ATOM 1027 C C . LEU A 1 126 ? 10.216 -2.210 7.598 1.00 72.38 126 LEU A C 1
ATOM 1029 O O . LEU A 1 126 ? 10.479 -3.350 7.980 1.00 72.38 126 LEU A O 1
ATOM 1033 N N . SER A 1 127 ? 9.406 -1.406 8.291 1.00 78.75 127 SER A N 1
ATOM 1034 C CA . SER A 1 127 ? 8.753 -1.881 9.512 1.00 78.75 127 SER A CA 1
ATOM 1035 C C . SER A 1 127 ? 7.819 -3.052 9.195 1.00 78.75 127 SER A C 1
ATOM 1037 O O . SER A 1 127 ? 7.131 -3.057 8.170 1.00 78.75 127 SER A O 1
ATOM 1039 N N . SER A 1 128 ? 7.776 -4.052 10.080 1.00 83.50 128 SER A N 1
ATOM 1040 C CA . SER A 1 128 ? 6.943 -5.243 9.875 1.00 83.50 128 SER A CA 1
ATOM 1041 C C . SER A 1 128 ? 5.466 -4.886 9.697 1.00 83.50 128 SER A C 1
ATOM 1043 O O . SER A 1 128 ? 4.815 -5.439 8.820 1.00 83.50 128 SER A O 1
ATOM 1045 N N . SER A 1 129 ? 4.946 -3.914 10.457 1.00 85.31 129 SER A N 1
ATOM 1046 C CA . SER A 1 129 ? 3.562 -3.444 10.305 1.00 85.31 129 SER A CA 1
ATOM 1047 C C . SER A 1 129 ? 3.296 -2.876 8.911 1.00 85.31 129 SER A C 1
ATOM 1049 O O . SER A 1 129 ? 2.272 -3.179 8.303 1.00 85.31 129 SER A O 1
ATOM 1051 N N . PHE A 1 130 ? 4.224 -2.076 8.378 1.00 85.44 130 PHE A N 1
ATOM 1052 C CA . PHE A 1 130 ? 4.068 -1.491 7.051 1.00 85.44 130 PHE A CA 1
ATOM 1053 C C . PHE A 1 130 ? 4.170 -2.553 5.951 1.00 85.44 130 PHE A C 1
ATOM 1055 O O . PHE A 1 130 ? 3.350 -2.555 5.036 1.00 85.44 130 PHE A O 1
ATOM 1062 N N . HIS A 1 131 ? 5.103 -3.505 6.074 1.00 88.88 131 HIS A N 1
ATOM 1063 C CA . HIS A 1 131 ? 5.191 -4.660 5.169 1.00 88.88 131 HIS A CA 1
ATOM 1064 C C . HIS A 1 131 ? 3.896 -5.481 5.160 1.00 88.88 131 HIS A C 1
ATOM 1066 O O . HIS A 1 131 ? 3.354 -5.714 4.083 1.00 88.88 131 HIS A O 1
ATOM 1072 N N . ILE A 1 132 ? 3.346 -5.821 6.332 1.00 90.25 132 ILE A N 1
ATOM 1073 C CA . ILE A 1 132 ? 2.079 -6.562 6.460 1.00 90.25 132 ILE A CA 1
ATOM 1074 C C . ILE A 1 132 ? 0.928 -5.805 5.791 1.00 90.25 132 ILE A C 1
ATOM 1076 O O . ILE A 1 132 ? 0.138 -6.400 5.060 1.00 90.25 132 ILE A O 1
ATOM 1080 N N . MET A 1 133 ? 0.834 -4.488 5.992 1.00 90.75 133 MET A N 1
ATOM 1081 C CA . MET A 1 133 ? -0.206 -3.677 5.356 1.00 90.75 133 MET A CA 1
ATOM 1082 C C . MET A 1 133 ? -0.077 -3.681 3.829 1.00 90.75 133 MET A C 1
ATOM 1084 O O . MET A 1 133 ? -1.074 -3.854 3.133 1.00 90.75 133 MET A O 1
ATOM 1088 N N . LEU A 1 134 ? 1.137 -3.519 3.295 1.00 92.50 134 LEU A N 1
ATOM 1089 C CA . LEU A 1 134 ? 1.386 -3.557 1.851 1.00 92.50 134 LEU A CA 1
ATOM 1090 C C . LEU A 1 134 ? 1.105 -4.946 1.254 1.00 92.50 134 LEU A C 1
ATOM 1092 O O . LEU A 1 134 ? 0.486 -5.048 0.192 1.00 92.50 134 LEU A O 1
ATOM 1096 N N . ALA A 1 135 ? 1.485 -6.016 1.956 1.00 92.75 135 ALA A N 1
ATOM 1097 C CA . ALA A 1 135 ? 1.183 -7.389 1.559 1.00 92.75 135 ALA A CA 1
ATOM 1098 C C . ALA A 1 135 ? -0.331 -7.630 1.539 1.00 92.75 135 ALA A C 1
ATOM 1100 O O . ALA A 1 135 ? -0.858 -8.173 0.566 1.00 92.75 135 ALA A O 1
ATOM 1101 N N . CYS A 1 136 ? -1.034 -7.131 2.560 1.00 92.25 136 CYS A N 1
ATOM 1102 C CA . CYS A 1 136 ? -2.485 -7.173 2.648 1.00 92.25 136 CYS A CA 1
ATOM 1103 C C . CYS A 1 136 ? -3.143 -6.427 1.484 1.00 92.25 136 CYS A C 1
ATOM 1105 O O . CYS A 1 136 ? -3.950 -7.003 0.759 1.00 92.25 136 CYS A O 1
ATOM 1107 N N . ILE A 1 137 ? -2.732 -5.191 1.207 1.00 92.19 137 ILE A N 1
ATOM 1108 C CA . ILE A 1 137 ? -3.229 -4.422 0.057 1.00 92.19 137 ILE A CA 1
ATOM 1109 C C . ILE A 1 137 ? -3.039 -5.183 -1.267 1.00 92.19 137 ILE A C 1
ATOM 1111 O O . ILE A 1 137 ? -3.928 -5.163 -2.117 1.00 92.19 137 ILE A O 1
ATOM 1115 N N . THR A 1 138 ? -1.898 -5.856 -1.431 1.00 92.50 138 THR A N 1
ATOM 1116 C CA . THR A 1 138 ? -1.505 -6.510 -2.688 1.00 92.50 138 THR A CA 1
ATOM 1117 C C . THR A 1 138 ? -2.211 -7.840 -2.927 1.00 92.50 138 THR A C 1
ATOM 1119 O O . THR A 1 138 ? -2.591 -8.142 -4.057 1.00 92.50 138 THR A O 1
ATOM 1122 N N . ARG A 1 139 ? -2.364 -8.665 -1.886 1.00 86.25 139 ARG A N 1
ATOM 1123 C CA . ARG A 1 139 ? -2.989 -9.993 -2.003 1.00 86.25 139 ARG A CA 1
ATOM 1124 C C . ARG A 1 139 ? -4.505 -9.924 -2.050 1.00 86.25 139 ARG A C 1
ATOM 1126 O O . ARG A 1 139 ? -5.138 -10.766 -2.685 1.00 86.25 139 ARG A O 1
ATOM 1133 N N . ASN A 1 140 ? -5.084 -8.920 -1.406 1.00 76.00 140 ASN A N 1
ATOM 1134 C CA . ASN A 1 140 ? -6.513 -8.685 -1.480 1.00 76.00 140 ASN A CA 1
ATOM 1135 C C . ASN A 1 140 ? -6.868 -7.993 -2.803 1.00 76.00 140 ASN A C 1
ATOM 1137 O O . ASN A 1 140 ? -6.046 -7.338 -3.443 1.00 76.00 140 ASN A O 1
ATOM 1141 N N . LYS A 1 141 ? -8.135 -8.082 -3.220 1.00 78.06 141 LYS A N 1
ATOM 1142 C CA . LYS A 1 141 ? -8.644 -7.430 -4.446 1.00 78.06 141 LYS A CA 1
ATOM 1143 C C . LYS A 1 141 ? -8.740 -5.897 -4.322 1.00 78.06 141 LYS A C 1
ATOM 1145 O O . LYS A 1 141 ? -9.555 -5.271 -4.992 1.00 78.06 141 LYS A O 1
ATOM 1150 N N . PHE A 1 142 ? -7.929 -5.286 -3.460 1.00 88.62 142 PHE A N 1
ATOM 1151 C CA . PHE A 1 142 ? -7.950 -3.858 -3.162 1.00 88.62 142 PHE A CA 1
ATOM 1152 C C . PHE A 1 142 ? -7.151 -3.027 -4.172 1.00 88.62 142 PHE A C 1
ATOM 1154 O O . PHE A 1 142 ? -7.279 -1.812 -4.183 1.00 88.62 142 PHE A O 1
ATOM 1161 N N . LEU A 1 143 ? -6.386 -3.644 -5.079 1.00 91.69 143 LEU A N 1
ATOM 1162 C CA . LEU A 1 143 ? -5.652 -2.933 -6.143 1.00 91.69 143 LEU A CA 1
ATOM 1163 C C . LEU A 1 143 ? -6.559 -2.227 -7.175 1.00 91.69 143 LEU A C 1
ATOM 1165 O O . LEU A 1 143 ? -6.085 -1.433 -7.995 1.00 91.69 143 LEU A O 1
ATOM 1169 N N . ASP A 1 144 ? -7.860 -2.522 -7.147 1.00 90.81 144 ASP A N 1
ATOM 1170 C CA . ASP A 1 144 ? -8.909 -1.807 -7.882 1.00 90.81 144 ASP A CA 1
ATOM 1171 C C . ASP A 1 144 ? -9.465 -0.591 -7.127 1.00 90.81 144 ASP A C 1
ATOM 1173 O O . ASP A 1 144 ? -10.132 0.258 -7.720 1.00 90.81 144 ASP A O 1
ATOM 1177 N N . ASP A 1 145 ? -9.193 -0.485 -5.827 1.00 94.38 145 ASP A N 1
ATOM 1178 C CA . ASP A 1 145 ? -9.694 0.596 -4.996 1.00 94.38 145 ASP A CA 1
ATOM 1179 C C . ASP A 1 145 ? -8.971 1.915 -5.298 1.00 94.38 145 ASP A C 1
ATOM 1181 O O . ASP A 1 145 ? -7.743 1.989 -5.369 1.00 94.38 145 ASP A O 1
ATOM 1185 N N . LYS A 1 146 ? -9.746 2.990 -5.457 1.00 93.88 146 LYS A N 1
ATOM 1186 C CA . LYS A 1 146 ? -9.220 4.307 -5.826 1.00 93.88 146 LYS A CA 1
ATOM 1187 C C . LYS A 1 146 ? -8.234 4.860 -4.793 1.00 93.88 146 LYS A C 1
ATOM 1189 O O . LYS A 1 146 ? -7.233 5.460 -5.183 1.00 93.88 146 LYS A O 1
ATOM 1194 N N . ASP A 1 147 ? -8.507 4.688 -3.501 1.00 94.38 147 ASP A N 1
ATOM 1195 C CA . ASP A 1 147 ? -7.645 5.228 -2.448 1.00 94.38 147 ASP A CA 1
ATOM 1196 C C . ASP A 1 147 ? -6.351 4.417 -2.347 1.00 94.38 147 ASP A C 1
ATOM 1198 O O . ASP A 1 147 ? -5.281 4.999 -2.177 1.00 94.38 147 ASP A O 1
ATOM 1202 N N . VAL A 1 148 ? -6.423 3.098 -2.558 1.00 95.56 148 VAL A N 1
ATOM 1203 C CA . VAL A 1 148 ? -5.239 2.229 -2.672 1.00 95.56 148 VAL A CA 1
ATOM 1204 C C . VAL A 1 148 ? -4.361 2.648 -3.843 1.00 95.56 148 VAL A C 1
ATOM 1206 O O . VAL A 1 148 ? -3.162 2.854 -3.665 1.00 95.56 148 VAL A O 1
ATOM 1209 N N . ARG A 1 149 ? -4.940 2.805 -5.038 1.00 95.25 149 ARG A N 1
ATOM 1210 C CA . ARG A 1 149 ? -4.183 3.205 -6.234 1.00 95.25 149 ARG A CA 1
ATOM 1211 C C . ARG A 1 149 ? -3.533 4.572 -6.050 1.00 95.25 149 ARG A C 1
ATOM 1213 O O . ARG A 1 149 ? -2.340 4.725 -6.306 1.00 95.25 149 ARG A O 1
ATOM 1220 N N . LYS A 1 150 ? -4.278 5.538 -5.503 1.00 94.12 150 LYS A N 1
ATOM 1221 C CA . LYS A 1 150 ? -3.750 6.862 -5.153 1.00 94.12 150 LYS A CA 1
ATOM 1222 C C . LYS A 1 150 ? -2.602 6.768 -4.147 1.00 94.12 150 LYS A C 1
ATOM 1224 O O . LYS A 1 150 ? -1.586 7.437 -4.320 1.00 94.12 150 LYS A O 1
ATOM 1229 N N . PHE A 1 151 ? -2.746 5.951 -3.107 1.00 94.00 151 PHE A N 1
ATOM 1230 C CA . PHE A 1 151 ? -1.695 5.737 -2.118 1.00 94.00 151 PHE A CA 1
ATOM 1231 C C . PHE A 1 151 ? -0.430 5.148 -2.739 1.00 94.00 151 PHE A C 1
ATOM 1233 O O . PHE A 1 151 ? 0.643 5.705 -2.528 1.00 94.00 151 PHE A O 1
ATOM 1240 N N . LEU A 1 152 ? -0.549 4.091 -3.546 1.00 94.12 152 LEU A N 1
ATOM 1241 C CA . LEU A 1 152 ? 0.588 3.477 -4.235 1.00 94.12 152 LEU A CA 1
ATOM 1242 C C . LEU A 1 152 ? 1.289 4.470 -5.170 1.00 94.12 152 LEU A C 1
ATOM 1244 O O . LEU A 1 152 ? 2.515 4.517 -5.196 1.00 94.12 152 LEU A O 1
ATOM 1248 N N . ALA A 1 153 ? 0.534 5.299 -5.894 1.00 92.31 153 ALA A N 1
ATOM 1249 C CA . ALA A 1 153 ? 1.099 6.325 -6.766 1.00 92.31 153 ALA A CA 1
ATOM 1250 C C . ALA A 1 153 ? 1.844 7.418 -5.979 1.00 92.31 153 ALA A C 1
ATOM 1252 O O . ALA A 1 153 ? 2.952 7.805 -6.347 1.00 92.31 153 ALA A O 1
ATOM 1253 N N . ILE A 1 154 ? 1.274 7.894 -4.869 1.00 89.25 154 ILE A N 1
ATOM 1254 C CA . ILE A 1 154 ? 1.928 8.888 -4.005 1.00 89.25 154 ILE A CA 1
ATOM 1255 C C . ILE A 1 154 ? 3.179 8.295 -3.356 1.00 89.25 154 ILE A C 1
ATOM 1257 O O . ILE A 1 154 ? 4.227 8.934 -3.385 1.00 89.25 154 ILE A O 1
ATOM 1261 N N . LEU A 1 155 ? 3.096 7.068 -2.832 1.00 87.75 155 LEU A N 1
ATOM 1262 C CA . LEU A 1 155 ? 4.236 6.360 -2.258 1.00 87.75 155 LEU A CA 1
ATOM 1263 C C . LEU A 1 155 ? 5.354 6.213 -3.291 1.00 87.75 155 LEU A C 1
ATOM 1265 O O . LEU A 1 155 ? 6.480 6.615 -3.009 1.00 87.75 155 LEU A O 1
ATOM 1269 N N . ALA A 1 156 ? 5.026 5.731 -4.494 1.00 88.12 156 ALA A N 1
ATOM 1270 C CA . ALA A 1 156 ? 5.956 5.623 -5.612 1.00 88.12 156 ALA A CA 1
ATOM 1271 C C . ALA A 1 156 ? 6.626 6.963 -5.928 1.00 88.12 156 ALA A C 1
ATOM 1273 O O . ALA A 1 156 ? 7.840 7.007 -6.082 1.00 88.12 156 ALA A O 1
ATOM 1274 N N . ASN A 1 157 ? 5.871 8.061 -5.968 1.00 84.69 157 ASN A N 1
ATOM 1275 C CA . ASN A 1 157 ? 6.426 9.388 -6.224 1.00 84.69 157 ASN A CA 1
ATOM 1276 C C . ASN A 1 157 ? 7.386 9.861 -5.129 1.00 84.69 157 ASN A C 1
ATOM 1278 O O . ASN A 1 157 ? 8.403 10.480 -5.433 1.00 84.69 157 ASN A O 1
ATOM 1282 N N . THR A 1 158 ? 7.068 9.586 -3.866 1.00 79.31 158 THR A N 1
ATOM 1283 C CA . THR A 1 158 ? 7.908 9.984 -2.732 1.00 79.31 158 THR A CA 1
ATOM 1284 C C . THR A 1 158 ? 9.236 9.225 -2.717 1.00 79.31 158 THR A C 1
ATOM 1286 O O . THR A 1 158 ? 10.257 9.787 -2.333 1.00 79.31 158 THR A O 1
ATOM 1289 N N . ILE A 1 159 ? 9.239 7.967 -3.162 1.00 79.00 159 ILE A N 1
ATOM 1290 C CA . ILE A 1 159 ? 10.429 7.096 -3.156 1.00 79.00 159 ILE A CA 1
ATOM 1291 C C . ILE A 1 159 ? 11.137 7.007 -4.501 1.00 79.00 159 ILE A C 1
ATOM 1293 O O . ILE A 1 159 ? 12.167 6.340 -4.600 1.00 79.00 159 ILE A O 1
ATOM 1297 N N . GLN A 1 160 ? 10.579 7.633 -5.538 1.00 77.56 160 GLN A N 1
ATOM 1298 C CA . GLN A 1 160 ? 11.072 7.535 -6.901 1.00 77.56 160 GLN A CA 1
ATOM 1299 C C . GLN A 1 160 ? 12.550 7.955 -6.953 1.00 77.56 160 GLN A C 1
ATOM 1301 O O . GLN A 1 160 ? 12.879 9.109 -6.663 1.00 77.56 160 GLN A O 1
ATOM 1306 N N . PRO A 1 161 ? 13.465 7.067 -7.382 1.00 74.19 161 PRO A N 1
ATOM 1307 C CA . PRO A 1 161 ? 14.853 7.456 -7.590 1.00 74.19 161 PRO A CA 1
ATOM 1308 C C . PRO A 1 161 ? 14.964 8.565 -8.645 1.00 74.19 161 PRO A C 1
ATOM 1310 O O . PRO A 1 161 ? 14.260 8.534 -9.653 1.00 74.19 161 PRO A O 1
ATOM 1313 N N . ILE A 1 162 ? 15.915 9.494 -8.490 1.00 69.94 162 ILE A N 1
ATOM 1314 C CA . ILE A 1 162 ? 16.128 10.610 -9.443 1.00 69.94 162 ILE A CA 1
ATOM 1315 C C . ILE A 1 162 ? 16.308 10.103 -10.887 1.00 69.94 162 ILE A C 1
ATOM 1317 O O . ILE A 1 162 ? 15.846 10.723 -11.842 1.00 69.94 162 ILE A O 1
ATOM 1321 N N . SER A 1 163 ? 16.952 8.947 -11.058 1.00 69.56 163 SER A N 1
ATOM 1322 C CA . SER A 1 163 ? 17.178 8.295 -12.352 1.00 69.56 163 SER A CA 1
ATOM 1323 C C . SER A 1 163 ? 16.020 7.407 -12.828 1.00 69.56 163 SER A C 1
ATOM 1325 O O . SER A 1 163 ? 16.145 6.728 -13.839 1.00 69.56 163 SER A O 1
ATOM 1327 N N . ALA A 1 164 ? 14.894 7.325 -12.120 1.00 69.69 164 ALA A N 1
ATOM 1328 C CA . ALA A 1 164 ? 13.784 6.464 -12.531 1.00 69.69 164 ALA A CA 1
ATOM 1329 C C . ALA A 1 164 ? 13.182 6.835 -13.899 1.00 69.69 164 ALA A C 1
ATOM 1331 O O . ALA A 1 164 ? 12.956 5.915 -14.686 1.00 69.69 164 ALA A O 1
ATOM 1332 N N . PRO A 1 165 ? 13.011 8.123 -14.269 1.00 70.94 165 PRO A N 1
ATOM 1333 C CA . PRO A 1 165 ? 12.526 8.470 -15.605 1.00 70.94 165 PRO A CA 1
ATOM 1334 C C . PRO A 1 165 ? 13.441 7.966 -16.730 1.00 70.94 165 PRO A C 1
ATOM 1336 O O . PRO A 1 165 ? 12.956 7.517 -17.763 1.00 70.94 165 PRO A O 1
ATOM 1339 N N . SER A 1 166 ? 14.765 7.966 -16.528 1.00 68.31 166 SER A N 1
ATOM 1340 C CA . SER A 1 166 ? 15.714 7.454 -17.528 1.00 68.31 166 SER A CA 1
ATOM 1341 C C . SER A 1 166 ? 15.760 5.923 -17.600 1.00 68.31 166 SER A C 1
ATOM 1343 O O . SER A 1 166 ? 16.334 5.370 -18.538 1.00 68.31 166 SER A O 1
ATOM 1345 N N . HIS A 1 167 ? 15.133 5.221 -16.651 1.00 70.69 167 HIS A N 1
ATOM 1346 C CA . HIS A 1 167 ? 14.976 3.766 -16.675 1.00 70.69 167 HIS A CA 1
ATOM 1347 C C . HIS A 1 167 ? 13.697 3.290 -17.370 1.00 70.69 167 HIS A C 1
ATOM 1349 O O . HIS A 1 167 ? 13.640 2.116 -17.740 1.00 70.69 167 HIS A O 1
ATOM 1355 N N . LYS A 1 168 ? 12.728 4.182 -17.627 1.00 71.62 168 LYS A N 1
ATOM 1356 C CA . LYS A 1 168 ? 11.448 3.866 -18.290 1.00 71.62 168 LYS A CA 1
ATOM 1357 C C . LYS A 1 168 ? 11.624 3.089 -19.600 1.00 71.62 168 LYS A C 1
ATOM 1359 O O . LYS A 1 168 ? 10.890 2.144 -19.862 1.00 71.62 168 LYS A O 1
ATOM 1364 N N 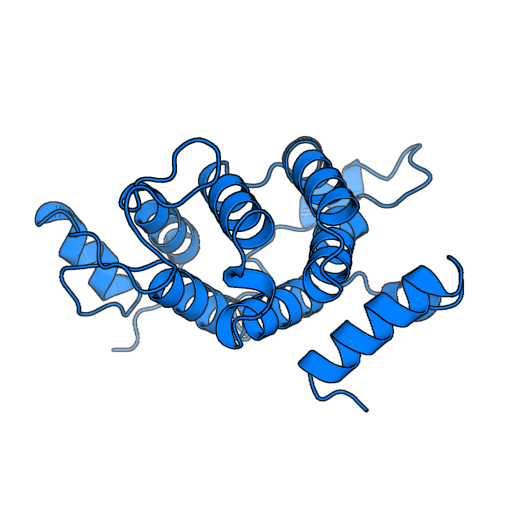. ASP A 1 169 ? 12.642 3.436 -20.385 1.00 72.75 169 ASP A N 1
ATOM 1365 C CA . ASP A 1 169 ? 12.887 2.840 -21.705 1.00 72.75 169 ASP A CA 1
ATOM 1366 C C . ASP A 1 169 ? 13.921 1.704 -21.703 1.00 72.75 169 ASP A C 1
ATOM 1368 O O . ASP A 1 169 ? 14.214 1.125 -22.750 1.00 72.75 169 ASP A O 1
ATOM 1372 N N . ARG A 1 170 ? 14.495 1.376 -20.540 1.00 70.12 170 ARG A N 1
ATOM 1373 C CA . ARG A 1 170 ? 15.648 0.472 -20.440 1.00 70.12 170 ARG A CA 1
ATOM 1374 C C . ARG A 1 170 ? 15.270 -0.996 -20.228 1.00 70.12 170 ARG A C 1
ATOM 1376 O O . ARG A 1 170 ? 16.020 -1.867 -20.659 1.00 70.12 170 ARG A O 1
ATOM 1383 N N . TYR A 1 171 ? 14.135 -1.270 -19.585 1.00 70.88 171 TYR A N 1
ATOM 1384 C CA . TYR A 1 171 ? 13.764 -2.610 -19.101 1.00 70.88 171 TYR A CA 1
ATOM 1385 C C . TYR A 1 171 ? 12.609 -3.268 -19.876 1.00 70.88 171 TYR A C 1
ATOM 1387 O O . TYR A 1 171 ? 11.953 -4.179 -19.382 1.00 70.88 171 TYR A O 1
ATOM 1395 N N . GLY A 1 172 ? 12.391 -2.849 -21.125 1.00 80.00 172 GLY A N 1
ATOM 1396 C CA . GLY A 1 172 ? 11.407 -3.457 -22.022 1.00 80.00 172 GLY A CA 1
ATOM 1397 C C . GLY A 1 172 ? 10.000 -2.863 -21.909 1.00 80.00 172 GLY A C 1
ATOM 1398 O O . GLY A 1 172 ? 9.740 -1.939 -21.139 1.00 80.00 172 GLY A O 1
ATOM 1399 N N . GLN A 1 173 ? 9.088 -3.373 -22.740 1.00 83.56 173 GLN A N 1
ATOM 1400 C CA . GLN A 1 173 ? 7.752 -2.792 -22.910 1.00 83.56 173 GLN A CA 1
ATOM 1401 C C . GLN A 1 173 ? 6.859 -2.969 -21.673 1.00 83.56 173 GLN A C 1
ATOM 1403 O O . GLN A 1 173 ? 6.061 -2.086 -21.379 1.00 83.56 173 GLN A O 1
ATOM 1408 N N . GLU A 1 174 ? 7.008 -4.071 -20.937 1.00 82.94 174 GLU A N 1
ATOM 1409 C CA . GLU A 1 174 ? 6.241 -4.332 -19.711 1.00 82.94 174 GLU A CA 1
ATOM 1410 C C . GLU A 1 174 ? 6.547 -3.286 -18.633 1.00 82.94 174 GLU A C 1
ATOM 1412 O O . GLU A 1 174 ? 5.631 -2.651 -18.118 1.00 82.94 174 GLU A O 1
ATOM 1417 N N . TYR A 1 175 ? 7.830 -3.004 -18.376 1.00 83.31 175 TYR A N 1
ATOM 1418 C CA . TYR A 1 175 ? 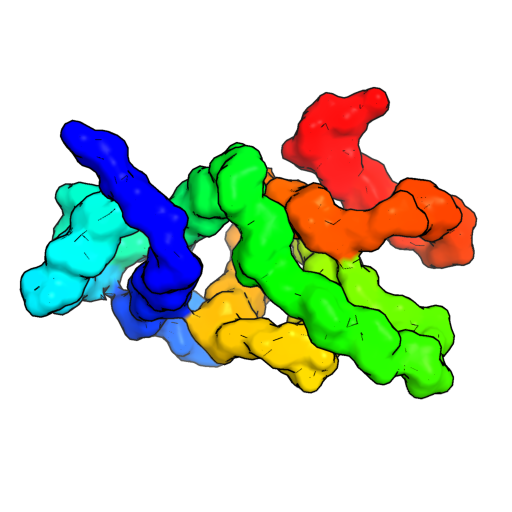8.231 -1.958 -17.431 1.00 83.31 175 TYR A CA 1
ATOM 1419 C C . TYR A 1 175 ? 7.704 -0.579 -17.842 1.00 83.31 175 TYR A C 1
ATOM 1421 O O . TYR A 1 175 ? 7.184 0.169 -17.012 1.00 83.31 175 TYR A O 1
ATOM 1429 N N . ARG A 1 176 ? 7.779 -0.258 -19.141 1.00 85.06 176 ARG A N 1
ATOM 1430 C CA . ARG A 1 176 ? 7.232 0.991 -19.680 1.00 85.06 176 ARG A CA 1
ATOM 1431 C C . ARG A 1 176 ? 5.728 1.109 -19.415 1.00 85.06 176 ARG A C 1
ATOM 1433 O O . ARG A 1 176 ? 5.288 2.168 -18.979 1.00 85.06 176 ARG A O 1
ATOM 1440 N N . ASN A 1 177 ? 4.963 0.033 -19.615 1.00 86.50 177 ASN A N 1
ATOM 1441 C CA . ASN A 1 177 ? 3.521 0.023 -19.356 1.00 86.50 177 ASN A CA 1
ATOM 1442 C C . ASN A 1 177 ? 3.205 0.286 -17.875 1.00 86.50 177 ASN A C 1
ATOM 1444 O O . ASN A 1 177 ? 2.332 1.102 -17.580 1.00 86.50 177 ASN A O 1
ATOM 1448 N N . ARG A 1 178 ? 3.942 -0.343 -16.946 1.00 88.62 178 ARG A N 1
ATOM 1449 C CA . ARG A 1 178 ? 3.781 -0.100 -15.500 1.00 88.62 178 ARG A CA 1
ATOM 1450 C C . ARG A 1 178 ? 4.050 1.364 -15.144 1.00 88.62 178 ARG A C 1
ATOM 1452 O O . ARG A 1 178 ? 3.292 1.977 -14.394 1.00 88.62 178 ARG A O 1
ATOM 1459 N N . PHE A 1 179 ? 5.096 1.942 -15.733 1.00 86.31 179 PHE A N 1
ATOM 1460 C CA . PHE A 1 179 ? 5.448 3.349 -15.549 1.00 86.31 179 PHE A CA 1
ATOM 1461 C C . PHE A 1 179 ? 4.372 4.293 -16.115 1.00 86.31 179 PHE A C 1
ATOM 1463 O O . PHE A 1 179 ? 4.013 5.269 -15.466 1.00 86.31 179 PHE A O 1
ATOM 1470 N N . ASP A 1 180 ? 3.804 3.985 -17.286 1.00 87.00 180 ASP A N 1
ATOM 1471 C CA . ASP A 1 180 ? 2.697 4.754 -17.871 1.00 87.00 180 ASP A CA 1
ATOM 1472 C C . ASP A 1 180 ? 1.425 4.693 -17.010 1.00 87.00 180 ASP A C 1
ATOM 1474 O O . ASP A 1 180 ? 0.689 5.676 -16.919 1.00 87.00 180 ASP A O 1
ATOM 1478 N N . THR A 1 181 ? 1.140 3.548 -16.382 1.00 88.00 181 THR A N 1
ATOM 1479 C CA . THR A 1 181 ? 0.042 3.418 -15.412 1.00 88.00 181 THR A CA 1
ATOM 1480 C C . THR A 1 181 ? 0.283 4.319 -14.204 1.00 88.00 181 THR A C 1
ATOM 1482 O O . THR A 1 181 ? -0.613 5.061 -13.812 1.00 88.00 181 THR A O 1
ATOM 1485 N N . TYR A 1 182 ? 1.498 4.321 -13.661 1.00 89.31 182 TYR A N 1
ATOM 1486 C CA . TYR A 1 182 ? 1.895 5.215 -12.574 1.00 89.31 182 TYR A CA 1
ATOM 1487 C C . TYR A 1 182 ? 1.768 6.705 -12.933 1.00 89.31 182 TYR A C 1
ATOM 1489 O O . TYR A 1 182 ? 1.147 7.456 -12.179 1.00 89.31 182 TYR A O 1
ATOM 1497 N N . ASP A 1 183 ? 2.275 7.127 -14.097 1.00 86.56 183 ASP A N 1
ATOM 1498 C CA . ASP A 1 183 ? 2.179 8.520 -14.560 1.00 86.56 183 ASP A CA 1
ATOM 1499 C C . ASP A 1 183 ? 0.705 8.974 -14.652 1.00 86.56 183 ASP A C 1
ATOM 1501 O O . ASP A 1 183 ? 0.356 10.077 -14.220 1.00 86.56 183 ASP A O 1
ATOM 1505 N N . LYS A 1 184 ? -0.187 8.091 -15.135 1.00 88.38 184 LYS A N 1
ATOM 1506 C CA . LYS A 1 184 ? -1.638 8.348 -15.201 1.00 88.38 184 LYS A CA 1
ATOM 1507 C C . LYS A 1 184 ? -2.273 8.536 -13.825 1.00 88.38 184 LYS A C 1
ATOM 1509 O O . LYS A 1 184 ? -3.085 9.445 -13.676 1.00 88.38 184 LYS A O 1
ATOM 1514 N N . GLU A 1 185 ? -1.927 7.703 -12.843 1.00 87.62 185 GLU A N 1
ATOM 1515 C CA . GLU A 1 185 ? -2.462 7.805 -11.474 1.00 87.62 185 GLU A CA 1
ATOM 1516 C C . GLU A 1 185 ? -2.014 9.092 -10.763 1.00 87.62 185 GLU A C 1
ATOM 1518 O O . GLU A 1 185 ? -2.726 9.609 -9.905 1.00 87.62 185 GLU A O 1
ATOM 1523 N N . LEU A 1 186 ? -0.860 9.646 -11.145 1.00 84.19 186 LEU A N 1
ATOM 1524 C CA . LEU A 1 186 ? -0.386 10.948 -10.668 1.00 84.19 186 LEU A CA 1
ATOM 1525 C C . LEU A 1 186 ? -0.934 12.147 -11.451 1.00 84.19 186 LEU A C 1
ATOM 1527 O O . LEU A 1 186 ? -0.551 13.280 -11.158 1.00 84.19 186 LEU A O 1
ATOM 1531 N N . GLU A 1 187 ? -1.774 11.916 -12.462 1.00 80.50 187 GLU A N 1
ATOM 1532 C CA . GLU A 1 187 ? -2.238 12.939 -13.407 1.00 80.50 187 GLU A CA 1
ATOM 1533 C C . GLU A 1 187 ? -1.087 13.674 -14.136 1.00 80.50 187 GLU A C 1
ATOM 1535 O O . GLU A 1 187 ? -1.264 14.780 -14.654 1.00 80.50 187 GLU A O 1
ATOM 1540 N N . ARG A 1 188 ? 0.100 13.059 -14.221 1.00 60.66 188 ARG A N 1
ATOM 1541 C CA . ARG A 1 188 ? 1.251 13.591 -14.961 1.00 60.66 188 ARG A CA 1
ATOM 1542 C C . ARG A 1 188 ? 1.115 13.171 -16.424 1.00 60.66 188 ARG A C 1
ATOM 1544 O O . ARG A 1 188 ? 1.204 11.991 -16.748 1.00 60.66 188 ARG A O 1
ATOM 1551 N N . LYS A 1 189 ? 0.834 14.136 -17.302 1.00 43.00 189 LYS A N 1
ATOM 1552 C CA . LYS A 1 189 ? 0.846 13.951 -18.762 1.00 43.00 189 LYS A CA 1
ATOM 1553 C C . LYS A 1 189 ? 2.194 14.324 -19.352 1.00 43.00 189 LYS A C 1
ATOM 1555 O O . LYS A 1 189 ? 2.726 15.378 -18.940 1.00 43.00 189 LYS A O 1
#